Protein AF-A0A3D5L886-F1 (afdb_monomer_lite)

pLDDT: mean 95.53, std 3.12, range [72.75, 98.75]

Radius of gyration: 19.43 Å; chains: 1; bounding box: 47×57×49 Å

Sequence (225 aa):
MKKIEIDTFLKFRFLSNPHFSPDGTKIAFTVSVPDRETNGYLSDLYLYDLGKKTVSRVTCAGDAKIWSWTAENTLIFTAARTAALKKEKENGTSFFYEISPSGGEASCRASVPASVTGIRLLPDGRYLLTIRHDNYKDTRKKSYEVFDELPFWGNGQGYTNAKRNRYAVYDMGSDKLTYVADEWTDCSQYSVLGNLLLYKAYPWKQSVMGIRPGVYLYNLSTGET

Secondary structure (DSSP, 8-state):
-PPP-GGGGGG--EEEEEEE-TTSSEEEEEEEEEETTTTEEEEEEEEEETTTTEEEE---SSB--SEEE-TTS-EEEE---SHHHHHHHHTT-EEEEEE-TT--PPEEEEEESSEEEEEEE-TTS-EEEEEEEETTTTT--SS-----SB--EETTTEE-TTEEEEEEEEETTTTEEEESS-TTEEEEEEEEETTEEEEEEEE-SSSBPPS--EEEEEETTTTB-

Foldseek 3Di:
DDDDDPCNQQPDWDWDDWDAFPVRQKIKIKIWGQDPVVRGIFIFIWMQGPVVRDIDTADDPSAFPAWEAFNVRKIKGWDQDDPVSVVQVVQAKTWIWIAHPVYDDTDTQDMDSFNWPYWYQAPVRWIKTWTKDAPCPPVDDPPDDDALEPPQQDDVPGGCGRIAGWIWIADSVVRDTGTLDDSQKHWDDWDHDHQKIWTWIFRDDSYYTDPDTDIDIAGNVVSRD

Structure (mmCIF, N/CA/C/O backbone):
data_AF-A0A3D5L886-F1
#
_entry.id   AF-A0A3D5L886-F1
#
loop_
_atom_site.group_PDB
_atom_site.id
_atom_site.type_symbol
_atom_site.label_atom_id
_atom_site.label_alt_id
_atom_site.label_comp_id
_atom_site.label_asym_id
_atom_site.label_entity_id
_atom_site.label_seq_id
_atom_site.pdbx_PDB_ins_code
_atom_site.Cartn_x
_atom_site.Cartn_y
_atom_site.Cartn_z
_atom_site.occupancy
_atom_site.B_iso_or_equiv
_atom_site.auth_seq_id
_atom_site.auth_comp_id
_atom_site.auth_asym_id
_atom_site.auth_atom_id
_atom_site.pdbx_PDB_model_num
ATOM 1 N N . MET A 1 1 ? -20.496 34.628 11.348 1.00 72.75 1 MET A N 1
ATOM 2 C CA . MET A 1 1 ? -19.536 33.560 10.973 1.00 72.75 1 MET A CA 1
ATOM 3 C C . MET A 1 1 ? -18.142 33.984 11.406 1.00 72.75 1 MET A C 1
ATOM 5 O O . MET A 1 1 ? -17.837 35.162 11.272 1.00 72.75 1 MET A O 1
ATOM 9 N N . LYS A 1 2 ? -17.314 33.075 11.940 1.00 81.44 2 LYS A N 1
ATOM 10 C CA . LYS A 1 2 ? -15.893 33.386 12.180 1.00 81.44 2 LYS A CA 1
ATOM 11 C C . LYS A 1 2 ? -15.171 33.507 10.832 1.00 81.44 2 LYS A C 1
ATOM 13 O O . LYS A 1 2 ? -15.480 32.749 9.916 1.00 81.44 2 LYS A O 1
ATOM 18 N N . LYS A 1 3 ? -14.245 34.461 10.718 1.00 91.81 3 LYS A N 1
ATOM 19 C CA . LYS A 1 3 ? -13.405 34.645 9.527 1.00 91.81 3 LYS A CA 1
ATOM 20 C C . LYS A 1 3 ? -12.543 33.395 9.317 1.00 91.81 3 LYS A C 1
ATOM 22 O O . LYS A 1 3 ? -11.984 32.873 10.278 1.00 91.81 3 LYS A O 1
ATOM 27 N N . ILE A 1 4 ? -12.466 32.915 8.079 1.00 93.94 4 ILE A N 1
ATOM 28 C CA . ILE A 1 4 ? -11.558 31.829 7.701 1.00 93.94 4 ILE A CA 1
ATOM 29 C C . ILE A 1 4 ? -10.160 32.429 7.538 1.00 93.94 4 ILE A C 1
ATOM 31 O O . ILE A 1 4 ? -9.964 33.363 6.762 1.00 93.94 4 ILE A O 1
ATOM 35 N N . GLU A 1 5 ? -9.202 31.889 8.281 1.00 95.00 5 GLU A N 1
ATOM 36 C CA . GLU A 1 5 ? -7.777 32.238 8.218 1.00 95.00 5 GLU A CA 1
ATOM 37 C C . GLU A 1 5 ? -6.951 31.041 7.742 1.00 95.00 5 GLU A C 1
ATOM 39 O O . GLU A 1 5 ? -7.442 29.912 7.766 1.00 95.00 5 GLU A O 1
ATOM 44 N N . ILE A 1 6 ? -5.691 31.257 7.350 1.00 92.00 6 ILE A N 1
ATOM 45 C CA . ILE A 1 6 ? -4.819 30.184 6.842 1.00 92.00 6 ILE A CA 1
ATOM 46 C C . ILE A 1 6 ? -4.678 29.017 7.835 1.00 92.00 6 ILE A C 1
ATOM 48 O O . ILE A 1 6 ? -4.774 27.852 7.455 1.00 92.00 6 ILE A O 1
ATOM 52 N N . ASP A 1 7 ? -4.604 29.315 9.132 1.00 92.69 7 ASP A N 1
ATOM 53 C CA . ASP A 1 7 ? -4.509 28.301 10.188 1.00 92.69 7 ASP A CA 1
ATOM 54 C C . ASP A 1 7 ? -5.819 27.511 10.384 1.00 92.69 7 ASP A C 1
ATOM 56 O O . ASP A 1 7 ? -5.854 26.503 11.090 1.00 92.69 7 ASP A O 1
ATOM 60 N N . THR A 1 8 ? -6.917 27.920 9.740 1.00 93.56 8 THR A N 1
ATOM 61 C CA . THR A 1 8 ? -8.173 27.150 9.732 1.00 93.56 8 THR A CA 1
ATOM 62 C C . THR A 1 8 ? -7.990 25.823 9.006 1.00 93.56 8 THR A C 1
ATOM 64 O O . THR A 1 8 ? -8.525 24.810 9.452 1.00 93.56 8 THR A O 1
ATOM 67 N N . PHE A 1 9 ? -7.193 25.802 7.935 1.00 92.44 9 PHE A N 1
ATOM 68 C CA . PHE A 1 9 ? -6.957 24.595 7.141 1.00 92.44 9 PHE A CA 1
ATOM 69 C C . PHE A 1 9 ? -6.157 23.536 7.910 1.00 92.44 9 PHE A C 1
ATOM 71 O O . PHE A 1 9 ? -6.368 22.346 7.694 1.00 92.44 9 PHE A O 1
ATOM 78 N N . LEU A 1 10 ? -5.333 23.943 8.886 1.00 94.56 10 LEU A N 1
ATOM 79 C CA . LEU A 1 10 ? -4.610 23.029 9.782 1.00 94.56 10 LEU A CA 1
ATOM 80 C C . LEU A 1 10 ? -5.540 22.238 10.719 1.00 94.56 10 LEU A C 1
ATOM 82 O O . LEU A 1 10 ? -5.122 21.263 11.333 1.00 94.56 10 LEU A O 1
ATOM 86 N N . LYS A 1 11 ? -6.812 22.639 10.838 1.00 93.81 11 LYS A N 1
ATOM 87 C CA . LYS A 1 11 ? -7.808 21.972 11.693 1.00 93.81 11 LYS A CA 1
ATOM 88 C C . LYS A 1 11 ? -8.599 20.895 10.953 1.00 93.81 11 LYS A C 1
ATOM 90 O O . LYS A 1 11 ? -9.400 20.196 11.575 1.00 93.81 11 LYS A O 1
ATOM 95 N N . PHE A 1 12 ? -8.424 20.778 9.636 1.00 95.00 12 PHE A N 1
ATOM 96 C CA . PHE A 1 12 ? -9.153 19.805 8.834 1.00 95.00 12 PHE A CA 1
ATOM 97 C C . PHE A 1 12 ? -8.627 18.389 9.055 1.00 95.00 12 PHE A C 1
ATOM 99 O O . PHE A 1 12 ? -7.439 18.155 9.269 1.00 95.00 12 PHE A O 1
ATOM 106 N N . ARG A 1 13 ? -9.558 17.436 9.000 1.00 96.94 13 ARG A N 1
ATOM 107 C CA . ARG A 1 13 ? -9.296 16.003 9.105 1.00 96.94 13 ARG A CA 1
ATOM 108 C C . ARG A 1 13 ? -9.782 15.344 7.827 1.00 96.94 13 ARG A C 1
ATOM 110 O O . ARG A 1 13 ? -10.963 15.441 7.501 1.00 96.94 13 ARG A O 1
ATOM 117 N N . PHE A 1 14 ? -8.876 14.687 7.118 1.00 97.56 14 PHE A N 1
ATOM 118 C CA . PHE A 1 14 ? -9.157 14.070 5.828 1.00 97.56 14 PHE A CA 1
ATOM 119 C C . PHE A 1 14 ? -9.317 12.565 6.016 1.00 97.56 14 PHE A C 1
ATOM 121 O O . PHE A 1 14 ? -8.369 11.879 6.393 1.00 97.56 14 PHE A O 1
ATOM 128 N N . LEU A 1 15 ? -10.532 12.063 5.797 1.00 97.56 15 LEU A N 1
ATOM 129 C CA . LEU A 1 15 ? -10.861 10.646 5.935 1.00 97.56 15 LEU A CA 1
ATOM 130 C C . LEU A 1 15 ? -10.663 9.938 4.595 1.00 97.56 15 LEU A C 1
ATOM 132 O O . LEU A 1 15 ? -11.036 10.468 3.549 1.00 97.56 15 LEU A O 1
ATOM 136 N N . SER A 1 16 ? -10.092 8.737 4.619 1.00 97.56 16 SER A N 1
ATOM 137 C CA . SER A 1 16 ? -9.857 7.946 3.408 1.00 97.56 16 SER A CA 1
ATOM 138 C C . SER A 1 16 ? -9.791 6.443 3.688 1.00 97.56 16 SER A C 1
ATOM 140 O O . SER A 1 16 ? -9.698 6.015 4.839 1.00 97.56 16 SER A O 1
ATOM 142 N N . ASN A 1 17 ? -9.838 5.653 2.612 1.00 96.00 17 ASN A N 1
ATOM 143 C CA . ASN A 1 17 ? -9.662 4.199 2.616 1.00 96.00 17 ASN A CA 1
ATOM 144 C C . ASN A 1 17 ? -10.574 3.418 3.596 1.00 96.00 17 ASN A C 1
ATOM 146 O O . ASN A 1 17 ? -10.058 2.617 4.366 1.00 96.00 17 ASN A O 1
ATOM 150 N N . PRO A 1 18 ? -11.903 3.643 3.647 1.00 97.62 18 PRO A N 1
ATOM 151 C CA . PRO A 1 18 ? -12.764 2.906 4.569 1.00 97.62 18 PRO A CA 1
ATOM 152 C C . PRO A 1 18 ? -12.917 1.434 4.154 1.00 97.62 18 PRO A C 1
ATOM 154 O O . PRO A 1 18 ? -13.313 1.145 3.026 1.00 97.62 18 PRO A O 1
ATOM 157 N N . HIS A 1 19 ? -12.678 0.507 5.083 1.00 97.19 19 HIS A N 1
ATOM 158 C CA . HIS A 1 19 ? -12.887 -0.929 4.877 1.00 97.19 19 HIS A CA 1
ATOM 159 C C . HIS A 1 19 ? -13.562 -1.590 6.076 1.00 97.19 19 HIS A C 1
ATOM 161 O O . HIS A 1 19 ? -13.140 -1.406 7.222 1.00 97.19 19 HIS A O 1
ATOM 167 N N . PHE A 1 20 ? -14.573 -2.415 5.797 1.00 97.75 20 PHE A N 1
ATOM 168 C CA . PHE A 1 20 ? -15.155 -3.313 6.789 1.00 97.75 20 PHE A CA 1
ATOM 169 C C . PHE A 1 20 ? -14.116 -4.330 7.270 1.00 97.75 20 PHE A C 1
ATOM 171 O O . PHE A 1 20 ? -13.295 -4.813 6.491 1.00 97.75 20 PHE A O 1
ATOM 178 N N . SER A 1 21 ? -14.181 -4.630 8.561 1.00 97.69 21 SER A N 1
ATOM 179 C CA . SER A 1 21 ? -13.540 -5.798 9.171 1.00 97.69 21 SER A CA 1
ATOM 180 C C . SER A 1 21 ? -14.070 -7.092 8.549 1.00 97.69 21 SER A C 1
ATOM 182 O O . SER A 1 21 ? -15.217 -7.107 8.092 1.00 97.69 21 SER A O 1
ATOM 184 N N . PRO A 1 22 ? -13.271 -8.175 8.537 1.00 96.44 22 PRO A N 1
ATOM 185 C CA . PRO A 1 22 ? -13.716 -9.487 8.075 1.00 96.44 22 PRO A CA 1
ATOM 186 C C . PRO A 1 22 ? -15.026 -9.963 8.718 1.00 96.44 22 PRO A C 1
ATOM 188 O O . PRO A 1 22 ? -15.872 -10.519 8.025 1.00 96.44 22 PRO A O 1
ATOM 191 N N . ASP A 1 23 ? -15.222 -9.706 10.016 1.00 96.75 23 ASP A N 1
ATOM 192 C CA . ASP A 1 23 ? -16.454 -10.053 10.740 1.00 96.75 23 ASP A CA 1
ATOM 193 C C . ASP A 1 23 ? -17.632 -9.086 10.500 1.00 96.75 23 ASP A C 1
ATOM 195 O O . ASP A 1 23 ? -18.746 -9.321 10.970 1.00 96.75 23 ASP A O 1
ATOM 199 N N . GLY A 1 24 ? -17.404 -7.990 9.771 1.00 97.38 24 GLY A N 1
ATOM 200 C CA . GLY A 1 24 ? -18.413 -6.987 9.442 1.00 97.38 24 GLY A CA 1
ATOM 201 C C . GLY A 1 24 ? -18.860 -6.107 10.613 1.00 97.38 24 GLY A C 1
ATOM 202 O O . GLY A 1 24 ? -19.812 -5.346 10.450 1.00 97.38 24 GLY A O 1
ATOM 203 N N . THR A 1 25 ? -18.210 -6.160 11.782 1.00 97.69 25 THR A N 1
ATOM 204 C CA . THR A 1 25 ? -18.645 -5.431 12.992 1.00 97.69 25 THR A CA 1
ATOM 205 C C . THR A 1 25 ? -18.032 -4.035 13.127 1.00 97.69 25 THR A C 1
ATOM 207 O O . THR A 1 25 ? -18.540 -3.187 13.871 1.00 97.69 25 THR A O 1
ATOM 210 N N . LYS A 1 26 ? -16.943 -3.767 12.403 1.00 98.25 26 LYS A N 1
ATOM 211 C CA . LYS A 1 26 ? -16.201 -2.493 12.417 1.00 98.25 26 LYS A CA 1
ATOM 212 C C . LYS A 1 26 ? -15.834 -2.017 11.021 1.00 98.25 26 LYS A C 1
ATOM 214 O O . LYS A 1 26 ? -15.671 -2.826 10.111 1.00 98.25 26 LYS A O 1
ATOM 219 N N . ILE A 1 27 ? -15.610 -0.714 10.885 1.00 98.44 27 ILE A N 1
ATOM 220 C CA . ILE A 1 27 ? -15.009 -0.084 9.705 1.00 98.44 27 ILE A CA 1
ATOM 221 C C . ILE A 1 27 ? -13.708 0.587 10.139 1.00 98.44 27 ILE A C 1
ATOM 223 O O . ILE A 1 27 ? -13.735 1.479 10.984 1.00 98.44 27 ILE A O 1
ATOM 227 N N . ALA A 1 28 ? -12.581 0.186 9.557 1.00 98.31 28 ALA A N 1
ATOM 228 C CA . ALA A 1 28 ? -11.315 0.896 9.708 1.00 98.31 28 ALA A CA 1
ATOM 229 C C . ALA A 1 28 ? -11.145 1.917 8.585 1.00 98.31 28 ALA A C 1
ATOM 231 O O . ALA A 1 28 ? -11.596 1.695 7.462 1.00 98.31 28 ALA A O 1
ATOM 232 N N . PHE A 1 29 ? -10.519 3.046 8.895 1.00 98.50 29 PHE A N 1
ATOM 233 C CA . PHE A 1 29 ? -10.244 4.112 7.938 1.00 98.50 29 PHE A CA 1
ATOM 234 C C . PHE A 1 29 ? -9.032 4.930 8.379 1.00 98.50 29 PHE A C 1
ATOM 236 O O . PHE A 1 29 ? -8.671 4.967 9.558 1.00 98.50 29 PHE A O 1
ATOM 243 N N . THR A 1 30 ? -8.406 5.611 7.425 1.00 98.44 30 THR A N 1
ATOM 244 C CA . THR A 1 30 ? -7.288 6.516 7.693 1.00 98.44 30 THR A CA 1
ATOM 245 C C . THR A 1 30 ? -7.811 7.925 7.931 1.00 98.44 30 THR A C 1
ATOM 247 O O . THR A 1 30 ? -8.640 8.421 7.165 1.00 98.44 30 THR A O 1
ATOM 250 N N . VAL A 1 31 ? -7.286 8.594 8.956 1.00 98.44 31 VAL A N 1
ATOM 251 C CA . VAL A 1 31 ? -7.453 10.037 9.156 1.00 98.44 31 VAL A CA 1
ATOM 252 C C . VAL A 1 31 ? -6.100 10.706 8.986 1.00 98.44 31 VAL A C 1
ATOM 254 O O . VAL A 1 31 ? -5.183 10.453 9.768 1.00 98.44 31 VAL A O 1
ATOM 257 N N . SER A 1 32 ? -5.998 11.580 7.988 1.00 98.00 32 SER A N 1
ATOM 258 C CA . SER A 1 32 ? -4.828 12.423 7.760 1.00 98.00 32 SER A CA 1
ATOM 259 C C . SER A 1 32 ? -5.070 13.833 8.294 1.00 98.00 32 SER A C 1
ATOM 261 O O . SER A 1 32 ? -6.130 14.420 8.057 1.00 98.00 32 SER A O 1
ATOM 263 N N . VAL A 1 33 ? -4.086 14.382 9.003 1.00 97.12 33 VAL A N 1
ATOM 264 C CA . VAL A 1 33 ? -4.104 15.746 9.549 1.00 97.12 33 VAL A CA 1
ATOM 265 C C . VAL A 1 33 ? -2.872 16.519 9.077 1.00 97.12 33 VAL A C 1
ATOM 267 O O . VAL A 1 33 ? -1.790 15.926 9.030 1.00 97.12 33 VAL A O 1
ATOM 270 N N . PRO A 1 34 ? -3.006 17.804 8.702 1.00 96.81 34 PRO A N 1
ATOM 271 C CA . PRO A 1 34 ? -1.854 18.636 8.381 1.00 96.81 34 PRO A CA 1
ATOM 272 C C . PRO A 1 34 ? -0.926 18.774 9.587 1.00 96.81 34 PRO A C 1
ATOM 274 O O . PRO A 1 34 ? -1.392 19.001 10.704 1.00 96.81 34 PRO A O 1
ATOM 277 N N . ASP A 1 35 ? 0.376 18.694 9.345 1.00 95.06 35 ASP A N 1
ATOM 278 C CA . ASP A 1 35 ? 1.401 18.996 10.334 1.00 95.06 35 ASP A CA 1
ATOM 279 C C . ASP A 1 35 ? 2.279 20.150 9.851 1.00 95.06 35 ASP A C 1
ATOM 281 O O . ASP A 1 35 ? 2.963 20.066 8.826 1.00 95.06 35 ASP A O 1
ATOM 285 N N . ARG A 1 36 ? 2.230 21.250 10.605 1.00 93.88 36 ARG A N 1
ATOM 286 C CA . ARG A 1 36 ? 2.943 22.486 10.281 1.00 93.88 36 ARG A CA 1
ATOM 287 C C . ARG A 1 36 ? 4.444 22.339 10.493 1.00 93.88 36 ARG A C 1
ATOM 289 O O . ARG A 1 36 ? 5.201 22.949 9.747 1.00 93.88 36 ARG A O 1
ATOM 296 N N . GLU A 1 37 ? 4.864 21.560 11.487 1.00 93.12 37 GLU A N 1
ATOM 297 C CA . GLU A 1 37 ? 6.277 21.442 11.856 1.00 93.12 37 GLU A CA 1
ATOM 298 C C . GLU A 1 37 ? 7.069 20.706 10.777 1.00 93.12 37 GLU A C 1
ATOM 300 O O . GLU A 1 37 ? 8.110 21.187 10.334 1.00 93.12 37 GLU A O 1
ATOM 305 N N . THR A 1 38 ? 6.545 19.575 10.297 1.00 92.81 38 THR A N 1
ATOM 306 C CA . THR A 1 38 ? 7.187 18.798 9.225 1.00 92.81 38 THR A CA 1
ATOM 307 C C . THR A 1 38 ? 6.757 19.214 7.817 1.00 92.81 38 THR A C 1
ATOM 309 O O . THR A 1 38 ? 7.268 18.665 6.841 1.00 92.81 38 THR A O 1
ATOM 312 N N . ASN A 1 39 ? 5.847 20.190 7.693 1.00 93.06 39 ASN A N 1
ATOM 313 C CA . ASN A 1 39 ? 5.246 20.626 6.428 1.00 93.06 39 ASN A CA 1
ATOM 314 C C . ASN A 1 39 ? 4.672 19.445 5.619 1.00 93.06 39 ASN A C 1
ATOM 316 O O . ASN A 1 39 ? 4.950 19.263 4.431 1.00 93.06 39 ASN A O 1
ATOM 320 N N . GLY A 1 40 ? 3.893 18.605 6.298 1.00 93.44 40 GLY A N 1
ATOM 321 C CA . GLY A 1 40 ? 3.406 17.338 5.768 1.00 93.44 40 GLY A CA 1
ATOM 322 C C . GLY A 1 40 ? 2.034 16.957 6.308 1.00 93.44 40 GLY A C 1
ATOM 323 O O . GLY A 1 40 ? 1.266 17.792 6.782 1.00 93.44 40 GLY A O 1
ATOM 324 N N . TYR A 1 41 ? 1.720 15.667 6.211 1.00 95.62 41 TYR A N 1
ATOM 325 C CA . TYR A 1 41 ? 0.505 15.089 6.774 1.00 95.62 41 TYR A CA 1
ATOM 326 C C . TYR A 1 41 ? 0.855 13.891 7.643 1.00 95.62 41 TYR A C 1
ATOM 328 O O . TYR A 1 41 ? 1.546 12.975 7.194 1.00 95.62 41 TYR A O 1
ATOM 336 N N . LEU A 1 42 ? 0.299 13.866 8.849 1.00 96.62 42 LEU A N 1
ATOM 337 C CA . LEU A 1 42 ? 0.338 12.715 9.744 1.00 96.62 42 LEU A CA 1
ATOM 338 C C . LEU A 1 42 ? -0.918 11.883 9.516 1.00 96.62 42 LEU A C 1
ATOM 340 O O . LEU A 1 42 ? -2.007 12.439 9.384 1.00 96.62 42 LEU A O 1
ATOM 344 N N . SER A 1 43 ? -0.775 10.564 9.423 1.00 97.25 43 SER A N 1
ATOM 345 C CA . SER A 1 43 ? -1.888 9.653 9.133 1.00 97.25 43 SER A CA 1
ATOM 346 C C . SER A 1 43 ? -1.971 8.531 10.154 1.00 97.25 43 SER A C 1
ATOM 348 O O . SER A 1 43 ? -0.982 7.851 10.414 1.00 97.25 43 SER A O 1
ATOM 350 N N . ASP A 1 44 ? -3.166 8.313 10.690 1.00 97.69 44 ASP A N 1
ATOM 351 C CA . ASP A 1 44 ? -3.432 7.265 11.670 1.00 97.69 44 ASP A CA 1
ATOM 352 C C . ASP A 1 44 ? -4.692 6.472 11.343 1.00 97.69 44 ASP A C 1
ATOM 354 O O . ASP A 1 44 ? -5.585 6.949 10.636 1.00 97.69 44 ASP A O 1
ATOM 358 N N . LEU A 1 45 ? -4.768 5.269 11.910 1.00 97.81 45 LEU A N 1
ATOM 359 C CA . LEU A 1 45 ? -5.921 4.389 11.805 1.00 97.81 45 LEU A CA 1
ATOM 360 C C . LEU A 1 45 ? -6.965 4.738 12.856 1.00 97.81 45 LEU A C 1
ATOM 362 O O . LEU A 1 45 ? -6.667 4.914 14.042 1.00 97.81 45 LEU A O 1
ATOM 366 N N . TYR A 1 46 ? -8.203 4.805 12.395 1.00 98.19 46 TYR A N 1
ATOM 367 C CA . TYR A 1 46 ? -9.395 4.984 13.202 1.00 98.19 46 TYR A CA 1
ATOM 368 C C . TYR A 1 46 ? -10.356 3.837 12.923 1.00 98.19 46 TYR A C 1
ATOM 370 O O . TYR A 1 46 ? -10.330 3.226 11.853 1.00 98.19 46 TYR A O 1
ATOM 378 N N . LEU A 1 47 ? -11.210 3.562 13.898 1.00 98.00 47 LEU A N 1
ATOM 379 C CA . LEU A 1 47 ? -12.245 2.548 13.825 1.00 98.00 47 LEU A CA 1
ATOM 380 C C . LEU A 1 47 ? -13.595 3.167 14.106 1.00 98.00 47 LEU A C 1
ATOM 382 O O . LEU A 1 47 ? -13.748 3.927 15.057 1.00 98.00 47 LEU A O 1
ATOM 386 N N . TYR A 1 48 ? -14.579 2.781 13.311 1.00 98.44 48 TYR A N 1
ATOM 387 C CA . TYR A 1 48 ? -15.984 2.952 13.617 1.00 98.44 48 TYR A CA 1
ATOM 388 C C . TYR A 1 48 ? -16.572 1.600 14.014 1.00 98.44 48 TYR A C 1
ATOM 390 O O . TYR A 1 48 ? -16.513 0.644 13.241 1.00 98.44 48 TYR A O 1
ATOM 398 N N . ASP A 1 49 ? -17.122 1.516 15.221 1.00 98.12 49 ASP A N 1
ATOM 399 C CA . ASP A 1 49 ? -17.828 0.333 15.711 1.00 98.12 49 ASP A CA 1
ATOM 400 C C . ASP A 1 49 ? -19.313 0.436 15.339 1.00 98.12 49 ASP A C 1
ATOM 402 O O . ASP A 1 49 ? -19.992 1.373 15.766 1.00 98.12 49 ASP A O 1
ATOM 406 N N . LEU A 1 50 ? -19.819 -0.511 14.541 1.00 97.50 50 LEU A N 1
ATOM 407 C CA . LEU A 1 50 ? -21.194 -0.470 14.024 1.00 97.50 50 LEU A CA 1
ATOM 408 C C . LEU A 1 50 ? -22.238 -0.714 15.120 1.00 97.50 50 LEU A C 1
ATOM 410 O O . LEU A 1 50 ? -23.318 -0.124 15.078 1.00 97.50 50 LEU A O 1
ATOM 414 N N . GLY A 1 51 ? -21.913 -1.547 16.112 1.00 97.31 51 GLY A N 1
ATOM 415 C CA . GLY A 1 51 ? -22.810 -1.855 17.225 1.00 97.31 51 GLY A CA 1
ATOM 416 C C . GLY A 1 51 ? -22.914 -0.697 18.215 1.00 97.31 51 GLY A C 1
ATOM 417 O O . GLY A 1 51 ? -24.011 -0.300 18.603 1.00 97.31 51 GLY A O 1
ATOM 418 N N . LYS A 1 52 ? -21.771 -0.115 18.594 1.00 97.06 52 LYS A N 1
ATOM 419 C CA . LYS A 1 52 ? -21.700 1.000 19.556 1.00 97.06 52 LYS A CA 1
ATOM 420 C C . LYS A 1 52 ? -21.959 2.366 18.923 1.00 97.06 52 LYS A C 1
ATOM 422 O O . LYS A 1 52 ? -22.262 3.314 19.640 1.00 97.06 52 LYS A O 1
ATOM 427 N N . LYS A 1 53 ? -21.832 2.478 17.597 1.00 97.94 53 LYS A N 1
ATOM 428 C CA . LYS A 1 53 ? -21.897 3.734 16.829 1.00 97.94 53 LYS A CA 1
ATOM 429 C C . LYS A 1 53 ? -20.860 4.768 17.278 1.00 97.94 53 LYS A C 1
ATOM 431 O O . LYS A 1 53 ? -21.112 5.971 17.247 1.00 97.94 53 LYS A O 1
ATOM 436 N N . THR A 1 54 ? -19.681 4.302 17.680 1.00 97.81 54 THR A N 1
ATOM 437 C CA . THR A 1 54 ? -18.589 5.142 18.193 1.00 97.81 54 THR A CA 1
ATOM 438 C C . THR A 1 54 ? -17.371 5.092 17.287 1.00 97.81 54 THR A C 1
ATOM 440 O O . THR A 1 54 ? -17.070 4.043 16.718 1.00 97.81 54 THR A O 1
ATOM 443 N N . VAL A 1 55 ? -16.633 6.202 17.223 1.00 97.75 55 VAL A N 1
ATOM 444 C CA . VAL A 1 55 ? -15.317 6.269 16.578 1.00 97.75 55 VAL A CA 1
ATOM 445 C C . VAL A 1 55 ? -14.215 6.241 17.638 1.00 97.75 55 VAL A C 1
ATOM 447 O O . VAL A 1 55 ? -14.288 6.984 18.615 1.00 97.75 55 VAL A O 1
ATOM 450 N N . SER A 1 56 ? -13.173 5.441 17.426 1.00 96.56 56 SER A N 1
ATOM 451 C CA . SER A 1 56 ? -11.945 5.441 18.228 1.00 96.56 56 SER A CA 1
ATOM 452 C C . SER A 1 56 ? -10.703 5.554 17.342 1.00 96.56 56 SER A C 1
ATOM 454 O O . SER A 1 56 ? -10.721 5.209 16.161 1.00 96.56 56 SER A O 1
ATOM 456 N N . ARG A 1 57 ? -9.611 6.070 17.910 1.00 96.56 57 ARG A N 1
ATOM 457 C CA . ARG A 1 57 ? -8.289 6.107 17.272 1.00 96.56 57 ARG A CA 1
ATOM 458 C C . ARG A 1 57 ? -7.496 4.877 17.716 1.00 96.56 57 ARG A C 1
ATOM 460 O O . ARG A 1 57 ? -7.479 4.582 18.906 1.00 96.56 57 ARG A O 1
ATOM 467 N N . VAL A 1 58 ? -6.840 4.197 16.778 1.00 96.88 58 VAL A N 1
ATOM 468 C CA . VAL A 1 58 ? -6.073 2.962 17.031 1.00 96.88 58 VAL A CA 1
ATOM 469 C C . VAL A 1 58 ? -4.573 3.227 17.071 1.00 96.88 58 VAL A C 1
ATOM 471 O O . VAL A 1 58 ? -3.877 2.710 17.937 1.00 96.88 58 VAL A O 1
ATOM 474 N N . THR 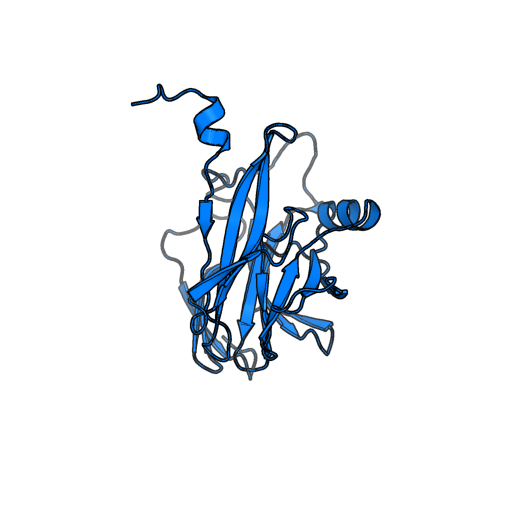A 1 59 ? -4.067 4.056 16.157 1.00 96.69 59 THR A N 1
ATOM 475 C CA . THR A 1 59 ? -2.649 4.444 16.111 1.00 96.69 59 THR A CA 1
ATOM 476 C C . THR A 1 59 ? -2.493 5.932 16.395 1.00 96.69 59 THR A C 1
ATOM 478 O O . THR A 1 59 ? -3.415 6.715 16.160 1.00 96.69 59 THR A O 1
ATOM 481 N N . CYS A 1 60 ? -1.334 6.347 16.910 1.00 94.75 60 CYS A N 1
ATOM 482 C CA . CYS A 1 60 ? -1.086 7.754 17.228 1.00 94.75 60 CYS A CA 1
ATOM 483 C C . CYS A 1 60 ? 0.268 8.316 16.781 1.00 94.75 60 CYS A C 1
ATOM 485 O O . CYS A 1 60 ? 0.572 9.463 17.105 1.00 94.75 60 CYS A O 1
ATOM 487 N N . ALA A 1 61 ? 1.059 7.534 16.044 1.00 94.06 61 ALA A N 1
ATOM 488 C CA . ALA A 1 61 ? 2.398 7.920 15.604 1.00 94.06 61 ALA A CA 1
ATOM 489 C C . ALA A 1 61 ? 2.403 8.712 14.284 1.00 94.06 61 ALA A C 1
ATOM 491 O O . ALA A 1 61 ? 3.435 9.269 13.917 1.00 94.06 61 ALA A O 1
ATOM 492 N N . GLY A 1 62 ? 1.271 8.780 13.571 1.00 95.25 62 GLY A N 1
ATOM 493 C CA . GLY A 1 62 ? 1.151 9.557 12.338 1.00 95.25 62 GLY A CA 1
ATOM 494 C C . GLY A 1 62 ? 1.788 8.914 11.103 1.00 95.25 62 GLY A C 1
ATOM 495 O O . GLY A 1 62 ? 1.933 9.590 10.084 1.00 95.25 62 GLY A O 1
ATOM 496 N N . ASP A 1 63 ? 2.153 7.631 11.162 1.00 94.00 63 ASP A N 1
ATOM 497 C CA . ASP A 1 63 ? 2.857 6.903 10.101 1.00 94.00 63 ASP A CA 1
ATOM 498 C C . ASP A 1 63 ? 2.077 5.709 9.508 1.00 94.00 63 ASP A C 1
ATOM 500 O O . ASP A 1 63 ? 2.582 5.027 8.614 1.00 94.00 63 ASP A O 1
ATOM 504 N N . ALA A 1 64 ? 0.824 5.490 9.920 1.00 95.31 64 ALA A N 1
ATOM 505 C CA . ALA A 1 64 ? 0.012 4.331 9.537 1.00 95.31 64 ALA A CA 1
ATOM 506 C C . ALA A 1 64 ? -0.856 4.598 8.288 1.00 95.31 64 ALA A C 1
ATOM 508 O O . ALA A 1 64 ? -2.088 4.608 8.337 1.00 95.31 64 ALA A O 1
ATOM 509 N N . LYS A 1 65 ? -0.206 4.848 7.144 1.00 93.25 65 LYS A N 1
ATOM 510 C CA . LYS A 1 65 ? -0.889 5.187 5.877 1.00 93.25 65 LYS A CA 1
ATOM 511 C C . LYS A 1 65 ? -1.283 3.973 5.031 1.00 93.25 65 LYS A C 1
ATOM 513 O O . LYS A 1 65 ? -2.324 3.995 4.384 1.00 93.25 65 LYS A O 1
ATOM 518 N N . ILE A 1 66 ? -0.441 2.943 4.999 1.00 97.62 66 ILE A N 1
ATOM 519 C CA . ILE A 1 66 ? -0.640 1.733 4.191 1.00 97.62 66 ILE A CA 1
ATOM 520 C C . ILE A 1 66 ? -1.015 0.615 5.149 1.00 97.62 66 ILE A C 1
ATOM 522 O O . ILE A 1 66 ? -0.216 0.280 6.023 1.00 97.62 66 ILE A O 1
ATOM 526 N N . TRP A 1 67 ? -2.223 0.077 5.013 1.00 98.31 67 TRP A N 1
ATOM 527 C CA . TRP A 1 67 ? -2.773 -0.875 5.970 1.00 98.31 67 TRP A CA 1
ATOM 528 C C . TRP A 1 67 ? -3.830 -1.790 5.349 1.00 98.31 67 TRP A C 1
ATOM 530 O O . TRP A 1 67 ? -4.399 -1.478 4.303 1.00 98.31 67 TRP A O 1
ATOM 540 N N . SER A 1 68 ? -4.093 -2.916 6.009 1.00 98.25 68 SER A N 1
ATOM 541 C CA . SER A 1 68 ? -5.211 -3.815 5.722 1.00 98.25 68 SER A CA 1
ATOM 542 C C . SER A 1 68 ? -5.732 -4.449 7.011 1.00 98.25 68 SER A C 1
ATOM 544 O O . SER A 1 68 ? -5.065 -4.415 8.048 1.00 98.25 68 SER A O 1
ATOM 546 N N . TRP A 1 69 ? -6.922 -5.037 6.945 1.00 98.25 69 TRP A N 1
ATOM 547 C CA . TRP A 1 69 ? -7.347 -6.000 7.956 1.00 98.25 69 TRP A CA 1
ATOM 548 C C . TRP A 1 69 ? -6.545 -7.295 7.806 1.00 98.25 69 TRP A C 1
ATOM 550 O O . TRP A 1 69 ? -6.107 -7.629 6.707 1.00 98.25 69 TRP A O 1
ATOM 560 N N . THR A 1 70 ? -6.370 -8.031 8.892 1.00 97.94 70 THR A N 1
ATOM 561 C CA . THR A 1 70 ? -5.944 -9.436 8.863 1.00 97.94 70 THR A CA 1
ATOM 562 C C . THR A 1 70 ? -7.176 -10.342 8.893 1.00 97.94 70 THR A C 1
ATOM 564 O O . THR A 1 70 ? -8.275 -9.875 9.198 1.00 97.94 70 THR A O 1
ATOM 567 N N . ALA A 1 71 ? -7.015 -11.638 8.608 1.00 96.19 71 ALA A N 1
ATOM 568 C CA . ALA A 1 71 ? -8.105 -12.612 8.743 1.00 96.19 71 ALA A CA 1
ATOM 569 C C . ALA A 1 71 ? -8.637 -12.713 10.189 1.00 96.19 71 ALA A C 1
ATOM 571 O O . ALA A 1 71 ? -9.823 -12.949 10.396 1.00 96.19 71 ALA A O 1
ATOM 572 N N . GLU A 1 72 ? -7.785 -12.427 11.176 1.00 96.44 72 GLU A N 1
ATOM 573 C CA . GLU A 1 72 ? -8.091 -12.492 12.612 1.00 96.44 72 GLU A CA 1
ATOM 574 C C . GLU A 1 72 ? -8.741 -11.209 13.158 1.00 96.44 72 GLU A C 1
ATOM 576 O O . GLU A 1 72 ? -8.741 -10.958 14.363 1.00 96.44 72 GLU A O 1
ATOM 581 N N . ASN A 1 73 ? -9.276 -10.353 12.280 1.00 97.00 73 ASN A N 1
ATOM 582 C CA . ASN A 1 73 ? -9.837 -9.045 12.631 1.00 97.00 73 ASN A CA 1
ATOM 583 C C . ASN A 1 73 ? -8.843 -8.117 13.358 1.00 97.00 73 ASN A C 1
ATOM 585 O O . ASN A 1 73 ? -9.260 -7.257 14.128 1.00 97.00 73 ASN A O 1
ATOM 589 N N . THR A 1 74 ? -7.536 -8.230 13.109 1.00 98.00 74 THR A N 1
ATOM 590 C CA . THR A 1 74 ? -6.540 -7.228 13.537 1.00 98.00 74 THR A CA 1
ATOM 591 C C . THR A 1 74 ? -6.181 -6.282 12.392 1.00 98.00 74 THR A C 1
ATOM 593 O O . THR A 1 74 ? -6.622 -6.462 11.255 1.00 98.00 74 THR A O 1
ATOM 596 N N . LEU A 1 75 ? -5.426 -5.220 12.682 1.00 98.25 75 LEU A N 1
ATOM 597 C CA . LEU A 1 75 ? -4.985 -4.249 11.680 1.00 98.25 75 LEU A CA 1
ATOM 598 C C . LEU A 1 75 ? -3.486 -4.384 11.454 1.00 98.25 75 LEU A C 1
ATOM 600 O O . LEU A 1 75 ? -2.704 -4.199 12.388 1.00 98.25 75 LEU A O 1
ATOM 604 N N . ILE A 1 76 ? -3.097 -4.640 10.208 1.00 98.25 76 ILE A N 1
ATOM 605 C CA . ILE A 1 76 ? -1.702 -4.659 9.780 1.00 98.25 76 ILE A CA 1
ATOM 606 C C . ILE A 1 76 ? -1.381 -3.412 8.966 1.00 98.25 76 ILE A C 1
ATOM 608 O O . ILE A 1 76 ? -2.165 -3.003 8.113 1.00 98.25 76 ILE A O 1
ATOM 612 N N . PHE A 1 77 ? -0.239 -2.784 9.225 1.00 98.19 77 PHE A N 1
ATOM 613 C CA . PHE A 1 77 ? 0.157 -1.539 8.574 1.00 98.19 77 PHE A CA 1
ATOM 614 C C . PHE A 1 77 ? 1.670 -1.399 8.473 1.00 98.19 77 PHE A C 1
ATOM 616 O O . PHE A 1 77 ? 2.419 -1.987 9.250 1.00 98.19 77 PHE A O 1
ATOM 623 N N . THR A 1 78 ? 2.135 -0.598 7.519 1.00 97.81 78 THR A N 1
ATOM 624 C CA . THR A 1 78 ? 3.563 -0.291 7.412 1.00 97.81 78 THR A CA 1
ATOM 625 C C . THR A 1 78 ? 3.944 0.847 8.352 1.00 97.81 78 THR A C 1
ATOM 627 O O . THR A 1 78 ? 3.277 1.881 8.334 1.00 97.81 78 THR A O 1
ATOM 630 N N . ALA A 1 79 ? 5.046 0.719 9.086 1.00 96.75 79 ALA A N 1
ATOM 631 C CA . ALA A 1 79 ? 5.599 1.788 9.923 1.00 96.75 79 ALA A CA 1
ATOM 632 C C . ALA A 1 79 ? 7.126 1.663 10.034 1.00 96.75 79 ALA A C 1
ATOM 634 O O . ALA A 1 79 ? 7.688 0.617 9.736 1.00 96.75 79 ALA A O 1
ATOM 635 N N . ALA A 1 80 ? 7.817 2.723 10.458 1.00 95.00 80 ALA A N 1
ATOM 636 C CA . ALA A 1 80 ? 9.262 2.681 10.712 1.00 95.00 80 ALA A CA 1
ATOM 637 C C . ALA A 1 80 ? 9.572 3.425 12.015 1.00 95.00 80 ALA A C 1
ATOM 639 O O . ALA A 1 80 ? 9.725 4.648 12.040 1.00 95.00 80 ALA A O 1
ATOM 640 N N . ARG A 1 81 ? 9.624 2.669 13.118 1.00 89.81 81 ARG A N 1
ATOM 641 C CA . ARG A 1 81 ? 9.561 3.227 14.479 1.00 89.81 81 ARG A CA 1
ATOM 642 C C . ARG A 1 81 ? 10.905 3.610 15.093 1.00 89.81 81 ARG A C 1
ATOM 644 O O . ARG A 1 81 ? 10.928 4.330 16.083 1.00 89.81 81 ARG A O 1
ATOM 651 N N . THR A 1 82 ? 12.021 3.179 14.508 1.00 93.50 82 THR A N 1
ATOM 652 C CA . THR A 1 82 ? 13.373 3.534 14.972 1.00 93.50 82 THR A CA 1
ATOM 653 C C . THR A 1 82 ? 14.160 4.236 13.869 1.00 93.50 82 THR A C 1
ATOM 655 O O . THR A 1 82 ? 13.828 4.123 12.690 1.00 93.50 82 THR A O 1
ATOM 658 N N . ALA A 1 83 ? 15.225 4.956 14.233 1.00 94.56 83 ALA A N 1
ATOM 659 C CA . ALA A 1 83 ? 16.103 5.608 13.258 1.00 94.56 83 ALA A CA 1
ATOM 660 C C . ALA A 1 83 ? 16.741 4.605 12.276 1.00 94.56 83 ALA A C 1
ATOM 662 O O . ALA A 1 83 ? 16.837 4.893 11.085 1.00 94.56 83 ALA A O 1
ATOM 663 N N . ALA A 1 84 ? 17.108 3.411 12.757 1.00 95.81 84 ALA A N 1
ATOM 664 C CA . ALA A 1 84 ? 17.636 2.339 11.915 1.00 95.81 84 ALA A CA 1
ATOM 665 C C . ALA A 1 84 ? 16.603 1.877 10.872 1.00 95.81 84 ALA A C 1
ATOM 667 O O . ALA A 1 84 ? 16.895 1.877 9.678 1.00 95.81 84 ALA A O 1
ATOM 668 N N . LEU A 1 85 ? 15.362 1.605 11.299 1.00 95.94 85 LEU A N 1
ATOM 669 C CA . LEU A 1 85 ? 14.287 1.189 10.390 1.00 95.94 85 LEU A CA 1
ATOM 670 C C . LEU A 1 85 ? 13.905 2.297 9.398 1.00 95.94 85 LEU A C 1
ATOM 672 O O . LEU A 1 85 ? 13.577 2.014 8.251 1.00 95.94 85 LEU A O 1
ATOM 676 N N . LYS A 1 86 ? 13.972 3.572 9.802 1.00 95.44 86 LYS A N 1
ATOM 677 C CA . LYS A 1 86 ? 13.749 4.701 8.883 1.00 95.44 86 LYS A CA 1
ATOM 678 C C . LYS A 1 86 ? 14.794 4.729 7.764 1.00 95.44 86 LYS A C 1
ATOM 680 O O . LYS A 1 86 ? 14.419 4.872 6.605 1.00 95.44 86 LYS A O 1
ATOM 685 N N . LYS A 1 87 ? 16.068 4.497 8.088 1.00 96.69 87 LYS A N 1
ATOM 686 C CA . LYS A 1 87 ? 17.152 4.412 7.098 1.00 96.69 87 LYS A CA 1
ATOM 687 C C . LYS A 1 87 ? 16.986 3.217 6.154 1.00 96.69 87 LYS A C 1
ATOM 689 O O . LYS A 1 87 ? 17.190 3.338 4.951 1.00 96.69 87 LYS A O 1
ATOM 694 N N . GLU A 1 88 ? 16.584 2.058 6.668 1.00 96.69 88 GLU A N 1
ATOM 695 C CA . GLU A 1 88 ? 16.278 0.899 5.817 1.00 96.69 88 GLU A CA 1
ATOM 696 C C . GLU A 1 88 ? 15.068 1.146 4.911 1.00 96.69 88 GLU A C 1
ATOM 698 O O . GLU A 1 88 ? 15.072 0.760 3.742 1.00 96.69 88 GLU A O 1
ATOM 703 N N . LYS A 1 89 ? 14.058 1.864 5.411 1.00 95.31 89 LYS A N 1
ATOM 704 C CA . LYS A 1 89 ? 12.912 2.287 4.607 1.00 95.31 89 LYS A CA 1
ATOM 705 C C . LYS A 1 89 ? 13.314 3.187 3.445 1.00 95.31 89 LYS A C 1
ATOM 707 O O . LYS A 1 89 ? 12.827 2.990 2.334 1.00 95.31 89 LYS A O 1
ATOM 712 N N . GLU A 1 90 ? 14.227 4.127 3.671 1.00 93.75 90 GLU A N 1
ATOM 713 C CA . GLU A 1 90 ? 14.803 4.965 2.609 1.00 93.75 90 GLU A CA 1
ATOM 714 C C . GLU A 1 90 ? 15.547 4.135 1.551 1.00 93.75 90 GLU A C 1
ATOM 716 O O . GLU A 1 90 ? 15.500 4.460 0.366 1.00 93.75 90 GLU A O 1
ATOM 721 N N . ASN A 1 91 ? 16.157 3.015 1.950 1.00 92.69 91 ASN A N 1
ATOM 722 C CA . ASN A 1 91 ? 16.817 2.078 1.035 1.00 92.69 91 ASN A CA 1
ATOM 723 C C . ASN A 1 91 ? 15.849 1.133 0.302 1.00 92.69 91 ASN A C 1
ATOM 725 O O . ASN A 1 91 ? 16.265 0.414 -0.616 1.00 92.69 91 ASN A O 1
ATOM 729 N N . GLY A 1 92 ? 14.562 1.178 0.647 1.00 95.50 92 GLY A N 1
ATOM 730 C CA . GLY A 1 92 ? 13.501 0.439 -0.019 1.00 95.50 92 GLY A CA 1
ATOM 731 C C . GLY A 1 92 ? 12.966 -0.760 0.756 1.00 95.50 92 GLY A C 1
ATOM 732 O O . GLY A 1 92 ? 12.414 -1.641 0.118 1.00 95.50 92 GLY A O 1
ATOM 733 N N . THR A 1 93 ? 13.093 -0.808 2.083 1.00 97.56 93 THR A N 1
ATOM 734 C CA . THR A 1 93 ? 12.471 -1.849 2.926 1.00 97.56 93 THR A CA 1
ATOM 735 C C . THR A 1 93 ? 11.146 -1.367 3.531 1.00 97.56 93 THR A C 1
ATOM 737 O O . THR A 1 93 ? 11.000 -0.210 3.917 1.00 97.56 93 THR A O 1
ATOM 740 N N . SER A 1 94 ? 10.158 -2.247 3.661 1.00 98.25 94 SER A N 1
ATOM 741 C CA . SER A 1 94 ? 8.899 -1.966 4.365 1.00 98.25 94 SER A CA 1
ATOM 742 C C . SER A 1 94 ? 8.763 -2.874 5.580 1.00 98.25 94 SER A C 1
ATOM 744 O O . SER A 1 94 ? 9.002 -4.070 5.468 1.00 98.25 94 SER A O 1
ATOM 746 N N . PHE A 1 95 ? 8.355 -2.330 6.727 1.00 98.12 95 PHE A N 1
ATOM 747 C CA . PHE A 1 95 ? 8.149 -3.099 7.959 1.00 98.12 95 PHE A CA 1
ATOM 748 C C . PHE A 1 95 ? 6.672 -3.127 8.312 1.00 98.12 95 PHE A C 1
ATOM 750 O O . PHE A 1 95 ? 6.044 -2.069 8.396 1.00 98.12 95 PHE A O 1
ATOM 757 N N . PHE A 1 96 ? 6.135 -4.321 8.531 1.00 98.19 96 PHE A N 1
ATOM 758 C CA . PHE A 1 96 ? 4.737 -4.542 8.862 1.00 98.19 96 PHE A CA 1
ATOM 759 C C . PHE A 1 96 ? 4.562 -4.687 10.368 1.00 98.19 96 PHE A C 1
ATOM 761 O O . PHE A 1 96 ? 5.196 -5.526 11.006 1.00 98.19 96 PHE A O 1
ATOM 768 N N . TYR A 1 97 ? 3.671 -3.872 10.919 1.00 98.06 97 TYR A N 1
ATOM 769 C CA . TYR A 1 97 ? 3.245 -3.912 12.307 1.00 98.06 97 TYR A CA 1
ATOM 770 C C . TYR A 1 97 ? 1.781 -4.307 12.387 1.00 98.06 97 TYR A C 1
ATOM 772 O O . TYR A 1 97 ? 0.982 -3.898 11.549 1.00 98.06 97 TYR A O 1
ATOM 780 N N . GLU A 1 98 ? 1.424 -5.053 13.424 1.00 97.69 98 GLU A N 1
ATOM 781 C CA . GLU A 1 98 ? 0.054 -5.482 13.679 1.00 97.69 98 GLU A CA 1
ATOM 782 C C . GLU A 1 98 ? -0.423 -4.998 15.047 1.00 97.69 98 GLU A C 1
ATOM 784 O O . GLU A 1 98 ? 0.317 -5.077 16.033 1.00 97.69 98 GLU A O 1
ATOM 789 N N . ILE A 1 99 ? -1.658 -4.499 15.103 1.00 97.75 99 ILE A N 1
ATOM 790 C CA . ILE A 1 99 ? -2.312 -3.999 16.315 1.00 97.75 99 ILE A CA 1
ATOM 791 C C . ILE A 1 99 ? -3.746 -4.526 16.430 1.00 97.75 99 ILE A C 1
ATOM 793 O O . ILE A 1 99 ? -4.462 -4.660 15.434 1.00 97.75 99 ILE A O 1
ATOM 797 N N . SER A 1 100 ? -4.177 -4.794 17.664 1.00 97.25 100 SER A N 1
ATOM 798 C CA . SER A 1 100 ? -5.569 -5.143 17.950 1.00 97.25 100 SER A CA 1
ATOM 799 C C . SER A 1 100 ? -6.498 -3.927 17.785 1.00 97.25 100 SER A C 1
ATOM 801 O O . SER A 1 100 ? -6.148 -2.825 18.220 1.00 97.25 100 SER A O 1
ATOM 803 N N . PRO A 1 101 ? -7.730 -4.100 17.266 1.00 94.69 101 PRO A N 1
ATOM 804 C CA . PRO A 1 101 ? -8.741 -3.042 17.224 1.00 94.69 101 PRO A CA 1
ATOM 805 C C . PRO A 1 101 ? -9.153 -2.531 18.607 1.00 94.69 101 PRO A C 1
ATOM 807 O O . PRO A 1 101 ? -9.658 -1.417 18.734 1.00 94.69 101 PRO A O 1
ATOM 810 N N . SER A 1 102 ? -8.967 -3.348 19.647 1.00 91.00 102 SER A N 1
ATOM 811 C CA . SER A 1 102 ? -9.254 -2.978 21.035 1.00 91.00 102 SER A CA 1
ATOM 812 C C . SER A 1 102 ? -8.164 -2.106 21.670 1.00 91.00 102 SER A C 1
ATOM 814 O O . SER A 1 102 ? -8.316 -1.705 22.821 1.00 91.00 102 SER A O 1
ATOM 816 N N . GLY A 1 103 ? -7.079 -1.814 20.946 1.00 87.19 103 GLY A N 1
ATOM 817 C CA . GLY A 1 103 ? -5.913 -1.092 21.452 1.00 87.19 103 GLY A CA 1
ATOM 818 C C . GLY A 1 103 ? -4.810 -2.015 21.977 1.00 87.19 103 GLY A C 1
ATOM 819 O O . GLY A 1 103 ? -4.861 -3.233 21.808 1.00 87.19 103 GLY A O 1
ATOM 820 N N . GLY A 1 104 ? -3.795 -1.409 22.595 1.00 90.88 104 GLY A N 1
ATOM 821 C CA . GLY A 1 104 ? -2.522 -2.047 22.944 1.00 90.88 104 GLY A CA 1
ATOM 822 C C . GLY A 1 104 ? -1.373 -1.523 22.079 1.00 90.88 104 GLY A C 1
ATOM 823 O O . GLY A 1 104 ? -1.543 -0.574 21.312 1.00 90.88 104 GLY A O 1
ATOM 824 N N . GLU A 1 105 ? -0.193 -2.126 22.200 1.00 93.44 105 GLU A N 1
ATOM 825 C CA . GLU A 1 105 ? 0.963 -1.760 21.379 1.00 93.44 105 GLU A CA 1
ATOM 826 C C . GLU A 1 105 ? 1.018 -2.591 20.098 1.00 93.44 105 GLU A C 1
ATOM 828 O O . GLU A 1 105 ? 0.778 -3.798 20.107 1.00 93.44 105 GLU A O 1
ATOM 833 N N . ALA A 1 106 ? 1.361 -1.949 18.977 1.00 96.25 106 ALA A N 1
ATOM 834 C CA . ALA A 1 106 ? 1.579 -2.694 17.743 1.00 96.25 106 ALA A CA 1
ATOM 835 C C . ALA A 1 106 ? 2.908 -3.457 17.798 1.00 96.25 106 ALA A C 1
ATOM 837 O O . ALA A 1 106 ? 3.938 -2.875 18.149 1.00 96.25 106 ALA A O 1
ATOM 838 N N . SER A 1 107 ? 2.889 -4.709 17.356 1.00 95.50 107 SER A N 1
ATOM 839 C CA . SER A 1 107 ? 4.055 -5.597 17.280 1.00 95.50 107 SER A CA 1
ATOM 840 C C . SER A 1 107 ? 4.576 -5.680 15.847 1.00 95.50 107 SER A C 1
ATOM 842 O O . SER A 1 107 ? 3.782 -5.683 14.910 1.00 95.50 107 SER A O 1
ATOM 844 N N . CYS A 1 108 ? 5.898 -5.728 15.659 1.00 96.31 108 CYS A N 1
ATOM 845 C CA . CYS A 1 108 ? 6.481 -5.979 14.339 1.00 96.31 108 CYS A CA 1
ATOM 846 C C . CYS A 1 108 ? 6.232 -7.442 13.955 1.00 96.31 108 CYS A C 1
ATOM 848 O O . CYS A 1 108 ? 6.483 -8.330 14.769 1.00 96.31 108 CYS A O 1
ATOM 850 N N . ARG A 1 109 ? 5.735 -7.686 12.742 1.00 96.44 109 ARG A N 1
ATOM 851 C CA . ARG A 1 109 ? 5.412 -9.031 12.245 1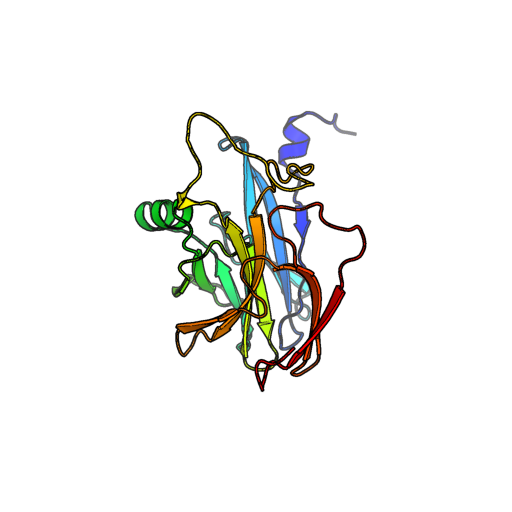.00 96.44 109 ARG A CA 1
ATOM 852 C C . ARG A 1 109 ? 6.316 -9.493 11.117 1.00 96.44 109 ARG A C 1
ATOM 854 O O . ARG A 1 109 ? 6.630 -10.673 11.065 1.00 96.44 109 ARG A O 1
ATOM 861 N N . ALA A 1 110 ? 6.739 -8.583 10.244 1.00 96.88 110 ALA A N 1
ATOM 862 C CA . ALA A 1 110 ? 7.593 -8.919 9.112 1.00 96.88 110 ALA A CA 1
ATOM 863 C C . ALA A 1 110 ? 8.302 -7.687 8.544 1.00 96.88 110 ALA A C 1
ATOM 865 O O . ALA A 1 110 ? 7.892 -6.544 8.781 1.00 96.88 110 ALA A O 1
ATOM 866 N N . SER A 1 111 ? 9.319 -7.928 7.724 1.00 97.25 111 SER A N 1
ATOM 867 C CA . SER A 1 111 ? 9.892 -6.937 6.819 1.00 97.25 111 SER A CA 1
ATOM 868 C C . SER A 1 111 ? 9.895 -7.479 5.394 1.00 97.25 111 SER A C 1
ATOM 870 O O . SER A 1 111 ? 10.062 -8.668 5.165 1.00 97.25 111 SER A O 1
ATOM 872 N N . VAL A 1 112 ? 9.696 -6.595 4.422 1.00 98.06 112 VAL A N 1
ATOM 873 C CA . VAL A 1 112 ? 9.783 -6.918 2.997 1.00 98.06 112 VAL A CA 1
ATOM 874 C C . VAL A 1 112 ? 10.832 -5.995 2.382 1.00 98.06 112 VAL A C 1
ATOM 876 O O . VAL A 1 112 ? 10.683 -4.775 2.510 1.00 98.06 112 VAL A O 1
ATOM 879 N N . PRO A 1 113 ? 11.874 -6.514 1.702 1.00 96.69 113 PRO A N 1
ATOM 880 C CA . PRO A 1 113 ? 12.943 -5.713 1.097 1.00 96.69 113 PRO A CA 1
ATOM 881 C C . PRO A 1 113 ? 12.484 -5.046 -0.214 1.00 96.69 113 PRO A C 1
ATOM 883 O O . PRO A 1 113 ? 13.131 -5.143 -1.255 1.00 96.69 113 PRO A O 1
ATOM 886 N N . ALA A 1 114 ? 11.316 -4.405 -0.176 1.00 97.19 114 ALA A N 1
ATOM 887 C CA . ALA A 1 114 ? 10.735 -3.652 -1.271 1.00 97.19 114 ALA A CA 1
ATOM 888 C C . ALA A 1 114 ? 9.888 -2.476 -0.749 1.00 97.19 114 ALA A C 1
ATOM 890 O O . ALA A 1 114 ? 9.314 -2.525 0.345 1.00 97.19 114 ALA A O 1
ATOM 891 N N . SER A 1 115 ? 9.786 -1.408 -1.547 1.00 97.25 115 SER A N 1
ATOM 892 C CA . SER A 1 115 ? 8.961 -0.237 -1.236 1.00 97.25 115 SER A CA 1
ATOM 893 C C . SER A 1 115 ? 7.484 -0.544 -1.476 1.00 97.25 115 SER A C 1
ATOM 895 O O . SER A 1 115 ? 6.962 -0.334 -2.573 1.00 97.25 115 SER A O 1
ATOM 897 N N . VAL A 1 116 ? 6.805 -1.037 -0.443 1.00 98.44 116 VAL A N 1
ATOM 898 C CA . VAL A 1 116 ? 5.373 -1.325 -0.468 1.00 98.44 116 VAL A CA 1
ATOM 899 C C . VAL A 1 116 ? 4.600 -0.010 -0.414 1.00 98.44 116 VAL A C 1
ATOM 901 O O . VAL A 1 116 ? 4.848 0.844 0.436 1.00 98.44 116 VAL A O 1
ATOM 904 N N . THR A 1 117 ? 3.656 0.157 -1.334 1.00 97.62 117 THR A N 1
ATOM 905 C CA . THR A 1 117 ? 2.777 1.329 -1.460 1.00 97.62 117 THR A CA 1
ATOM 906 C C . THR A 1 117 ? 1.295 0.981 -1.315 1.00 97.62 117 THR A C 1
ATOM 908 O O . THR A 1 117 ? 0.463 1.881 -1.228 1.00 97.62 117 THR A O 1
ATOM 911 N N . GLY A 1 118 ? 0.960 -0.308 -1.239 1.00 97.94 118 GLY A N 1
ATOM 912 C CA . GLY A 1 118 ? -0.392 -0.807 -1.009 1.00 97.94 118 GLY A CA 1
ATOM 913 C C . GLY A 1 118 ? -0.366 -2.233 -0.468 1.00 97.94 118 GLY A C 1
ATOM 914 O O . GLY A 1 118 ? 0.546 -2.995 -0.780 1.00 97.94 118 GLY A O 1
ATOM 915 N N . ILE A 1 119 ? -1.366 -2.586 0.334 1.00 98.19 119 ILE A N 1
ATOM 916 C CA . ILE A 1 119 ? -1.547 -3.921 0.909 1.00 98.19 119 ILE A CA 1
ATOM 917 C C . ILE A 1 119 ? -3.037 -4.261 0.918 1.00 98.19 119 ILE A C 1
ATOM 919 O O . ILE A 1 119 ? -3.873 -3.408 1.218 1.00 98.19 119 ILE A O 1
ATOM 923 N N . ARG A 1 120 ? -3.370 -5.509 0.596 1.00 96.94 120 ARG A N 1
ATOM 924 C CA . ARG A 1 120 ? -4.731 -6.032 0.675 1.00 96.94 120 ARG A CA 1
ATOM 925 C C . ARG A 1 120 ? -4.728 -7.486 1.119 1.00 96.94 120 ARG A C 1
ATOM 927 O O . ARG A 1 120 ? -4.050 -8.297 0.499 1.00 96.94 120 ARG A O 1
ATOM 934 N N . LEU A 1 121 ? -5.530 -7.807 2.130 1.00 97.31 121 LEU A N 1
ATOM 935 C CA . LEU A 1 121 ? -5.830 -9.186 2.508 1.00 97.31 121 LEU A CA 1
ATOM 936 C C . LEU A 1 121 ? -6.518 -9.939 1.361 1.00 97.31 121 LEU A C 1
ATOM 938 O O . LEU A 1 121 ? -7.490 -9.452 0.773 1.00 97.31 121 LEU A O 1
ATOM 942 N N . LEU A 1 122 ? -6.003 -11.124 1.054 1.00 97.00 122 LEU A N 1
ATOM 943 C CA . LEU A 1 122 ? -6.578 -12.072 0.107 1.00 97.00 122 LEU A CA 1
ATOM 944 C C . LEU A 1 122 ? -7.463 -13.098 0.837 1.00 97.00 122 LEU A C 1
ATOM 946 O O . LEU A 1 122 ? -7.275 -13.318 2.034 1.00 97.00 122 LEU A O 1
ATOM 950 N N . PRO A 1 123 ? -8.418 -13.748 0.141 1.00 93.75 123 PRO A N 1
ATOM 951 C CA . PRO A 1 123 ? -9.346 -14.699 0.767 1.00 93.75 123 PRO A CA 1
ATOM 952 C C . PRO A 1 123 ? -8.689 -15.898 1.462 1.00 93.75 123 PRO A C 1
ATOM 954 O O . PRO A 1 123 ? -9.298 -16.492 2.343 1.00 93.75 123 PRO A O 1
ATOM 957 N N . ASP A 1 124 ? -7.463 -16.249 1.079 1.00 93.50 124 ASP A N 1
ATOM 958 C CA . ASP A 1 124 ? -6.685 -17.348 1.657 1.00 93.50 124 ASP A CA 1
ATOM 959 C C . ASP A 1 124 ? -5.743 -16.911 2.795 1.00 93.50 124 ASP A C 1
ATOM 961 O O . ASP A 1 124 ? -4.917 -17.699 3.250 1.00 93.50 124 ASP A O 1
ATOM 965 N N . GLY A 1 125 ? -5.841 -15.657 3.248 1.00 95.06 125 GLY A N 1
ATOM 966 C CA . GLY A 1 125 ? -5.030 -15.107 4.337 1.00 95.06 125 GLY A CA 1
ATOM 967 C C . GLY A 1 125 ? -3.678 -14.527 3.911 1.00 95.06 125 GLY A C 1
ATOM 968 O O . GLY A 1 125 ? -3.012 -13.893 4.731 1.00 95.06 125 GLY A O 1
ATOM 969 N N . ARG A 1 126 ? -3.273 -14.680 2.642 1.00 97.25 126 ARG A N 1
ATOM 970 C CA . ARG A 1 126 ? -2.085 -14.001 2.091 1.00 97.25 126 ARG A CA 1
ATOM 971 C C . ARG A 1 126 ? -2.380 -12.526 1.809 1.00 97.25 126 ARG A C 1
ATOM 973 O O . ARG A 1 126 ? -3.509 -12.054 1.950 1.00 97.25 126 ARG A O 1
ATOM 980 N N . TYR A 1 127 ? -1.369 -11.782 1.367 1.00 98.25 127 TYR A N 1
ATOM 981 C CA . TYR A 1 127 ? -1.511 -10.366 1.031 1.00 98.25 127 TYR A CA 1
ATOM 982 C C . TYR A 1 127 ? -1.141 -10.078 -0.418 1.00 98.25 127 TYR A C 1
ATOM 984 O O . TYR A 1 127 ? -0.088 -10.484 -0.893 1.00 98.25 127 TYR A O 1
ATOM 992 N N . LEU A 1 128 ? -1.966 -9.297 -1.108 1.00 98.50 128 LEU A N 1
ATOM 993 C CA . LEU A 1 128 ? -1.562 -8.621 -2.332 1.00 98.50 128 LEU A CA 1
ATOM 994 C C . LEU A 1 128 ? -0.849 -7.322 -1.959 1.00 98.50 128 LEU A C 1
ATOM 996 O O . LEU A 1 128 ? -1.451 -6.424 -1.364 1.00 98.50 128 LEU A O 1
ATOM 1000 N N . LEU A 1 129 ? 0.420 -7.210 -2.330 1.00 98.75 129 LEU A N 1
ATOM 1001 C CA . LEU A 1 129 ? 1.225 -6.009 -2.170 1.00 98.75 129 LEU A CA 1
ATOM 1002 C C . LEU A 1 129 ? 1.309 -5.252 -3.494 1.00 98.75 129 LEU A C 1
ATOM 1004 O O . LEU A 1 129 ? 1.524 -5.842 -4.552 1.00 98.75 129 LEU A O 1
ATOM 1008 N N . THR A 1 130 ? 1.180 -3.929 -3.425 1.00 98.75 130 THR A N 1
ATOM 1009 C CA . THR A 1 130 ? 1.642 -3.026 -4.486 1.00 98.75 130 THR A CA 1
ATOM 1010 C C . THR A 1 130 ? 3.034 -2.545 -4.120 1.00 98.75 130 THR A C 1
ATOM 1012 O O . THR A 1 130 ? 3.233 -2.020 -3.026 1.00 98.75 130 THR A O 1
ATOM 1015 N N . ILE A 1 131 ? 3.994 -2.735 -5.017 1.00 98.56 131 ILE A N 1
ATOM 1016 C CA . ILE A 1 131 ? 5.408 -2.443 -4.798 1.00 98.56 131 ILE A CA 1
ATOM 1017 C C . ILE A 1 131 ? 5.872 -1.454 -5.858 1.00 98.56 131 ILE A C 1
ATOM 1019 O O . ILE A 1 131 ? 5.736 -1.714 -7.052 1.00 98.56 131 ILE A O 1
ATOM 1023 N N . ARG A 1 132 ? 6.458 -0.330 -5.438 1.00 97.06 132 ARG A N 1
ATOM 1024 C CA . ARG A 1 132 ? 7.118 0.589 -6.369 1.00 97.06 132 ARG A CA 1
ATOM 1025 C C . ARG A 1 132 ? 8.510 0.054 -6.684 1.00 97.06 132 ARG A C 1
ATOM 1027 O O . ARG A 1 132 ? 9.335 -0.104 -5.788 1.00 97.06 132 ARG A O 1
ATOM 1034 N N . HIS A 1 133 ? 8.755 -0.209 -7.957 1.00 96.31 133 HIS A N 1
ATOM 1035 C CA . HIS A 1 133 ? 10.005 -0.746 -8.468 1.00 96.31 133 HIS A CA 1
ATOM 1036 C C . HIS A 1 133 ? 10.628 0.236 -9.461 1.00 96.31 133 HIS A C 1
ATOM 1038 O O . HIS A 1 133 ? 9.915 0.862 -10.241 1.00 96.31 133 HIS A O 1
ATOM 1044 N N . ASP A 1 134 ? 11.946 0.397 -9.410 1.00 95.56 134 ASP A N 1
ATOM 1045 C CA . ASP A 1 134 ? 12.710 1.234 -10.335 1.00 95.56 134 ASP A CA 1
ATOM 1046 C C . ASP A 1 134 ? 13.744 0.349 -11.022 1.00 95.56 134 ASP A C 1
ATOM 1048 O O . ASP A 1 134 ? 14.758 0.003 -10.416 1.00 95.56 134 ASP A O 1
ATOM 1052 N N . ASN A 1 135 ? 13.480 -0.016 -12.278 1.00 96.12 135 ASN A N 1
ATOM 1053 C CA . ASN A 1 135 ? 14.346 -0.912 -13.045 1.00 96.12 135 ASN A CA 1
ATOM 1054 C C . ASN A 1 135 ? 15.740 -0.307 -13.296 1.00 96.12 135 ASN A C 1
ATOM 1056 O O . ASN A 1 135 ? 16.667 -1.031 -13.645 1.00 96.12 135 ASN A O 1
ATOM 1060 N N . TYR A 1 136 ? 15.912 1.007 -13.099 1.00 95.31 136 TYR A N 1
ATOM 1061 C CA . TYR A 1 136 ? 17.194 1.705 -13.227 1.00 95.31 136 TYR A CA 1
ATOM 1062 C C . TYR A 1 136 ? 17.781 2.160 -11.887 1.00 95.31 136 TYR A C 1
ATOM 1064 O O . TYR A 1 136 ? 18.727 2.947 -11.884 1.00 95.31 136 TYR A O 1
ATOM 1072 N N . LYS A 1 137 ? 17.279 1.665 -10.744 1.00 92.88 137 LYS A N 1
ATOM 1073 C CA . LYS A 1 137 ? 17.745 2.077 -9.403 1.00 92.88 137 LYS A CA 1
ATOM 1074 C C . LYS A 1 137 ? 19.275 2.129 -9.292 1.00 92.88 137 LYS A C 1
ATOM 1076 O O . LYS A 1 137 ? 19.807 3.129 -8.818 1.00 92.88 137 LYS A O 1
ATOM 1081 N N . ASP A 1 138 ? 19.960 1.094 -9.774 1.00 92.56 138 ASP A N 1
ATOM 1082 C CA . ASP A 1 138 ? 21.415 0.949 -9.634 1.00 92.56 138 ASP A CA 1
ATOM 1083 C C . ASP A 1 138 ? 22.220 1.630 -10.754 1.00 92.56 138 ASP A C 1
ATOM 1085 O O . ASP A 1 138 ? 23.423 1.861 -10.616 1.00 92.56 138 ASP A O 1
ATOM 1089 N N . THR A 1 139 ? 21.578 1.982 -11.872 1.00 93.62 139 THR A N 1
ATOM 1090 C CA . THR A 1 139 ? 22.236 2.617 -13.025 1.00 93.62 139 THR A CA 1
ATOM 1091 C C . THR A 1 139 ? 22.050 4.134 -13.066 1.00 93.62 139 THR A C 1
ATOM 1093 O O . THR A 1 139 ? 22.832 4.820 -13.736 1.00 93.62 139 THR A O 1
ATOM 1096 N N . ARG A 1 140 ? 21.072 4.679 -12.324 1.00 91.5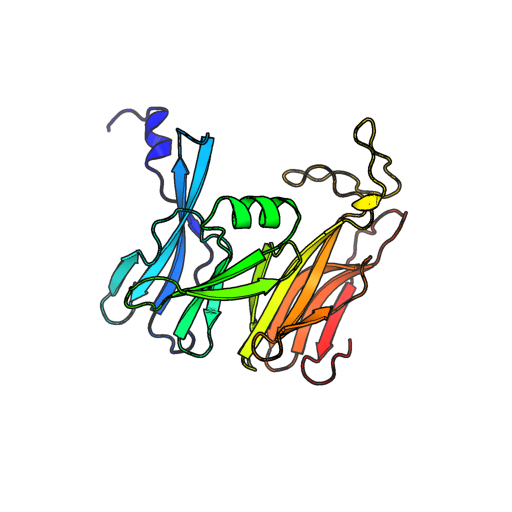6 140 ARG A N 1
ATOM 1097 C CA . ARG A 1 140 ? 20.814 6.124 -12.230 1.00 91.56 140 ARG A CA 1
ATOM 1098 C C . ARG A 1 140 ? 22.039 6.896 -11.744 1.00 91.56 140 ARG A C 1
ATOM 1100 O O . ARG A 1 140 ? 22.750 6.500 -10.819 1.00 91.56 140 ARG A O 1
ATOM 1107 N N . LYS A 1 141 ? 22.280 8.047 -12.373 1.00 92.88 141 LYS A N 1
ATOM 1108 C CA . LYS A 1 141 ? 23.373 8.960 -12.025 1.00 92.88 141 LYS A CA 1
ATOM 1109 C C . LYS A 1 141 ? 22.835 10.115 -11.190 1.00 92.88 141 LYS A C 1
ATOM 1111 O O . LYS A 1 141 ? 21.709 10.556 -11.363 1.00 92.88 141 LYS A O 1
ATOM 1116 N N . LYS A 1 142 ? 23.673 10.645 -10.295 1.00 91.50 142 LYS A N 1
ATOM 1117 C CA . LYS A 1 142 ? 23.313 11.821 -9.484 1.00 91.50 142 LYS A CA 1
ATOM 1118 C C . LYS A 1 142 ? 23.293 13.124 -10.291 1.00 91.50 142 LYS A C 1
ATOM 1120 O O . LYS A 1 142 ? 22.641 14.072 -9.877 1.00 91.50 142 LYS A O 1
ATOM 1125 N N . SER A 1 143 ? 24.046 13.190 -11.391 1.00 95.94 143 SER A N 1
ATOM 1126 C CA . SER A 1 143 ? 24.256 14.417 -12.169 1.00 95.94 143 SER A CA 1
ATOM 1127 C C . SER A 1 143 ? 23.271 14.610 -13.321 1.00 95.94 143 SER A C 1
ATOM 1129 O O . SER A 1 143 ? 23.068 15.743 -13.744 1.00 95.94 143 SER A O 1
ATOM 1131 N N . TYR A 1 144 ? 22.676 13.536 -13.841 1.00 93.62 144 TYR A N 1
ATOM 1132 C CA . TYR A 1 144 ? 21.709 13.593 -14.934 1.00 93.62 144 TYR A CA 1
ATOM 1133 C C . TYR A 1 144 ? 20.786 12.374 -14.907 1.00 93.62 144 TYR A C 1
ATOM 1135 O O . TYR A 1 144 ? 21.139 11.325 -14.370 1.00 93.62 144 TYR A O 1
ATOM 1143 N N . GLU A 1 145 ? 19.625 12.520 -15.538 1.00 92.50 145 GLU A N 1
ATOM 1144 C CA . GLU A 1 145 ? 18.678 11.437 -15.795 1.00 92.50 145 GLU A CA 1
ATOM 1145 C C . GLU A 1 145 ? 18.660 11.124 -17.291 1.00 92.50 145 GLU A C 1
ATOM 1147 O O . GLU A 1 145 ? 18.720 12.030 -18.123 1.00 92.50 145 GLU A O 1
ATOM 1152 N N . VAL A 1 146 ? 18.578 9.838 -17.629 1.00 92.81 146 VAL A N 1
ATOM 1153 C CA . VAL A 1 146 ? 18.380 9.375 -19.008 1.00 92.81 146 VAL A CA 1
ATOM 1154 C C . VAL A 1 146 ? 16.942 8.906 -19.130 1.00 92.81 146 VAL A C 1
ATOM 1156 O O . VAL A 1 146 ? 16.503 8.042 -18.370 1.00 92.81 146 VAL A O 1
ATOM 1159 N N . PHE A 1 147 ? 16.216 9.487 -20.080 1.00 94.62 147 PHE A N 1
ATOM 1160 C CA . PHE A 1 147 ? 14.852 9.090 -20.397 1.00 94.62 147 PHE A CA 1
ATOM 1161 C C . PHE A 1 147 ? 14.828 8.392 -21.750 1.00 94.62 147 PHE A C 1
ATOM 1163 O O . PHE A 1 147 ? 15.184 8.981 -22.768 1.00 94.62 147 PHE A O 1
ATOM 1170 N N . ASP A 1 148 ? 14.419 7.131 -21.733 1.00 94.56 148 ASP A N 1
ATOM 1171 C CA . ASP A 1 148 ? 14.328 6.234 -22.884 1.00 94.56 148 ASP A CA 1
ATOM 1172 C C . ASP A 1 148 ? 12.917 5.636 -23.041 1.00 94.56 148 ASP A C 1
ATOM 1174 O O . ASP A 1 148 ? 12.683 4.790 -23.903 1.00 94.56 148 ASP A O 1
ATOM 1178 N N . GLU A 1 149 ? 11.958 6.109 -22.239 1.00 94.69 149 GLU A N 1
ATOM 1179 C CA . GLU A 1 149 ? 10.546 5.741 -22.287 1.00 94.69 149 GLU A CA 1
ATOM 1180 C C . GLU A 1 149 ? 9.642 6.976 -22.321 1.00 94.69 149 GLU A C 1
ATOM 1182 O O . GLU A 1 149 ? 9.936 8.021 -21.734 1.00 94.69 149 GLU A O 1
ATOM 1187 N N . LEU A 1 150 ? 8.477 6.830 -22.953 1.00 93.44 150 LEU A N 1
ATOM 1188 C CA . LEU A 1 150 ? 7.371 7.775 -22.813 1.00 93.44 150 LEU A CA 1
ATOM 1189 C C . LEU A 1 150 ? 6.183 7.071 -22.140 1.00 93.44 150 LEU A C 1
ATOM 1191 O O . LEU A 1 150 ? 5.835 5.980 -22.576 1.00 93.44 150 LEU A O 1
ATOM 1195 N N . PRO A 1 151 ? 5.524 7.673 -21.134 1.00 92.81 151 PRO A N 1
ATOM 1196 C CA . PRO A 1 151 ? 5.863 8.947 -20.501 1.00 92.81 151 PRO A CA 1
ATOM 1197 C C . PRO A 1 151 ? 7.010 8.812 -19.481 1.00 92.81 151 PRO A C 1
ATOM 1199 O O . PRO A 1 151 ? 7.018 7.906 -18.646 1.00 92.81 151 PRO A O 1
ATOM 1202 N N . PHE A 1 152 ? 7.936 9.776 -19.479 1.00 93.31 152 PHE A N 1
ATOM 1203 C CA . PHE A 1 152 ? 9.009 9.863 -18.477 1.00 93.31 152 PHE A CA 1
ATOM 1204 C C . PHE A 1 152 ? 8.642 10.711 -17.250 1.00 93.31 152 PHE A C 1
ATOM 1206 O O . PHE A 1 152 ? 9.401 10.726 -16.280 1.00 93.31 152 PHE A O 1
ATOM 1213 N N . TRP A 1 153 ? 7.506 11.416 -17.268 1.00 95.44 153 TRP A N 1
ATOM 1214 C CA . TRP A 1 153 ? 7.018 12.239 -16.160 1.00 95.44 153 TRP A CA 1
ATOM 1215 C C . TRP A 1 153 ? 5.496 12.149 -16.021 1.00 95.44 153 TRP A C 1
ATOM 1217 O O . TRP A 1 153 ? 4.779 12.065 -17.018 1.00 95.44 153 TRP A O 1
ATOM 1227 N N . GLY A 1 154 ? 5.002 12.226 -14.784 1.00 93.00 154 GLY A N 1
ATOM 1228 C CA . GLY A 1 154 ? 3.575 12.294 -14.479 1.00 93.00 154 GLY A CA 1
ATOM 1229 C C . GLY A 1 154 ? 3.255 13.298 -13.373 1.00 93.00 154 GLY A C 1
ATOM 1230 O O . GLY A 1 154 ? 3.998 13.435 -12.394 1.00 93.00 154 GLY A O 1
ATOM 1231 N N . ASN A 1 155 ? 2.108 13.968 -13.500 1.00 93.81 155 ASN A N 1
ATOM 1232 C CA . ASN A 1 155 ? 1.639 14.918 -12.496 1.00 93.81 155 ASN A CA 1
ATOM 1233 C C . ASN A 1 155 ? 1.462 14.231 -11.130 1.00 93.81 155 ASN A C 1
ATOM 1235 O O . ASN A 1 155 ? 0.840 13.174 -11.031 1.00 93.81 155 ASN A O 1
ATOM 1239 N N . GLY A 1 156 ? 2.044 14.815 -10.081 1.00 91.00 156 GLY A N 1
ATOM 1240 C CA . GLY A 1 156 ? 2.062 14.237 -8.732 1.00 91.00 156 GLY A CA 1
ATOM 1241 C C . GLY A 1 156 ? 2.924 12.974 -8.562 1.00 91.00 156 GLY A C 1
ATOM 1242 O O . GLY A 1 156 ? 3.018 12.465 -7.449 1.00 91.00 156 GLY A O 1
ATOM 1243 N N . GLN A 1 157 ? 3.565 12.469 -9.624 1.00 90.56 157 GLN A N 1
ATOM 1244 C CA . GLN A 1 157 ? 4.440 11.285 -9.586 1.00 90.56 157 GLN A CA 1
ATOM 1245 C C . GLN A 1 157 ? 5.920 11.614 -9.806 1.00 90.56 157 GLN A C 1
ATOM 1247 O O . GLN A 1 157 ? 6.779 10.823 -9.408 1.00 90.56 157 GLN A O 1
ATOM 1252 N N . GLY A 1 158 ? 6.220 12.760 -10.429 1.00 94.00 158 GLY A N 1
ATOM 1253 C CA . GLY A 1 158 ? 7.577 13.119 -10.835 1.00 94.00 158 GLY A CA 1
ATOM 1254 C C . GLY A 1 158 ? 8.050 12.253 -12.003 1.00 94.00 158 GLY A C 1
ATOM 1255 O O . GLY A 1 158 ? 7.247 11.888 -12.860 1.00 94.00 158 GLY A O 1
ATOM 1256 N N . TYR A 1 159 ? 9.343 11.915 -12.042 1.00 93.94 159 TYR A N 1
ATOM 1257 C CA . TYR A 1 159 ? 9.892 11.047 -13.089 1.00 93.94 159 TYR A CA 1
ATOM 1258 C C . TYR A 1 159 ? 9.391 9.606 -12.966 1.00 93.94 159 TYR A C 1
ATOM 1260 O O . TYR A 1 159 ? 9.567 8.973 -11.918 1.00 93.94 159 TYR A O 1
ATOM 1268 N N . THR A 1 160 ? 8.824 9.091 -14.057 1.00 94.00 160 THR A N 1
ATOM 1269 C CA . THR A 1 160 ? 8.210 7.760 -14.193 1.00 94.00 160 THR A CA 1
ATOM 1270 C C . THR A 1 160 ? 9.021 6.797 -15.060 1.00 94.00 160 THR A C 1
ATOM 1272 O O . THR A 1 160 ? 8.739 5.604 -15.031 1.00 94.00 160 THR A O 1
ATOM 1275 N N . ASN A 1 161 ? 10.039 7.277 -15.787 1.00 95.38 161 ASN A N 1
ATOM 1276 C CA . ASN A 1 161 ? 10.881 6.440 -16.654 1.00 95.38 161 ASN A CA 1
ATOM 1277 C C . ASN A 1 161 ? 11.412 5.206 -15.914 1.00 95.38 161 ASN A C 1
ATOM 1279 O O . ASN A 1 161 ? 12.014 5.363 -14.847 1.00 95.38 161 ASN A O 1
ATOM 1283 N N . ALA A 1 162 ? 11.212 4.015 -16.483 1.00 95.56 162 ALA A N 1
ATOM 1284 C CA . ALA A 1 162 ? 11.638 2.721 -15.941 1.00 95.56 162 ALA A CA 1
ATOM 1285 C C . ALA A 1 162 ? 11.092 2.369 -14.538 1.00 95.56 162 ALA A C 1
ATOM 1287 O O . ALA A 1 162 ? 11.513 1.379 -13.940 1.00 95.56 162 ALA A O 1
ATOM 1288 N N . LYS A 1 163 ? 10.136 3.142 -14.003 1.00 95.75 163 LYS A N 1
ATOM 1289 C CA . LYS A 1 163 ? 9.462 2.841 -12.735 1.00 95.75 163 LYS A CA 1
ATOM 1290 C C . LYS A 1 163 ? 8.148 2.120 -12.998 1.00 95.75 163 LYS A C 1
ATOM 1292 O O . LYS A 1 163 ? 7.416 2.500 -13.910 1.00 95.75 163 LYS A O 1
ATOM 1297 N N . ARG A 1 164 ? 7.855 1.101 -12.192 1.00 96.50 164 ARG A N 1
ATOM 1298 C CA . ARG A 1 164 ? 6.643 0.277 -12.273 1.00 96.50 164 ARG A CA 1
ATOM 1299 C C . ARG A 1 164 ? 6.013 0.119 -10.894 1.00 96.50 164 ARG A C 1
ATOM 1301 O O . ARG A 1 164 ? 6.713 -0.039 -9.895 1.00 96.50 164 ARG A O 1
ATOM 1308 N N . ASN A 1 165 ? 4.693 0.129 -10.835 1.00 97.44 165 ASN A N 1
ATOM 1309 C CA . ASN A 1 165 ? 3.923 -0.474 -9.762 1.00 97.44 165 ASN A CA 1
ATOM 1310 C C . ASN A 1 165 ? 3.803 -1.963 -10.071 1.00 97.44 165 ASN A C 1
ATOM 1312 O O . ASN A 1 165 ? 3.208 -2.351 -11.069 1.00 97.44 165 ASN A O 1
ATOM 1316 N N . ARG A 1 166 ? 4.362 -2.809 -9.218 1.00 98.25 166 ARG A N 1
ATOM 1317 C CA . ARG A 1 166 ? 4.296 -4.261 -9.365 1.00 98.25 166 ARG A CA 1
ATOM 1318 C C . ARG A 1 166 ? 3.326 -4.835 -8.349 1.00 98.25 166 ARG A C 1
ATOM 1320 O O . ARG A 1 166 ? 3.293 -4.382 -7.204 1.00 98.25 166 ARG A O 1
ATOM 1327 N N . TYR A 1 167 ? 2.565 -5.840 -8.757 1.00 98.62 167 TYR A N 1
ATOM 1328 C CA . TYR A 1 167 ? 1.781 -6.654 -7.837 1.00 98.62 167 TYR A CA 1
ATOM 1329 C C . TYR A 1 167 ? 2.556 -7.900 -7.433 1.00 98.62 167 TYR A C 1
ATOM 1331 O O . TYR A 1 167 ? 3.186 -8.552 -8.267 1.00 98.62 167 TYR A O 1
ATOM 1339 N N . ALA A 1 168 ? 2.515 -8.214 -6.142 1.00 98.50 168 ALA A N 1
ATOM 1340 C CA . ALA A 1 168 ? 3.105 -9.420 -5.587 1.00 98.50 168 ALA A CA 1
ATOM 1341 C C . ALA A 1 168 ? 2.185 -10.028 -4.531 1.00 98.50 168 ALA A C 1
ATOM 1343 O O . ALA A 1 168 ? 1.613 -9.310 -3.713 1.00 98.50 168 ALA A O 1
ATOM 1344 N N . VAL A 1 169 ? 2.065 -11.349 -4.539 1.00 98.38 169 VAL A N 1
ATOM 1345 C CA . VAL A 1 169 ? 1.430 -12.114 -3.470 1.00 98.38 169 VAL A CA 1
ATOM 1346 C C . VAL A 1 169 ? 2.484 -12.406 -2.410 1.00 98.38 169 VAL A C 1
ATOM 1348 O O . VAL A 1 169 ? 3.523 -12.996 -2.705 1.00 98.38 169 VAL A O 1
ATOM 1351 N N . TYR A 1 170 ? 2.217 -11.974 -1.186 1.00 98.44 170 TYR A N 1
ATOM 1352 C CA . TYR A 1 170 ? 3.069 -12.165 -0.027 1.00 98.44 170 TYR A CA 1
ATOM 1353 C C . TYR A 1 170 ? 2.413 -13.121 0.964 1.00 98.44 170 TYR A C 1
ATOM 1355 O O . TYR A 1 170 ? 1.325 -12.857 1.480 1.00 98.44 170 TYR A O 1
ATOM 1363 N N . ASP A 1 171 ? 3.090 -14.232 1.217 1.00 97.19 171 ASP A N 1
ATOM 1364 C CA . ASP A 1 171 ? 2.792 -15.149 2.306 1.00 97.19 171 ASP A CA 1
ATOM 1365 C C . ASP A 1 171 ? 3.677 -14.792 3.503 1.00 97.19 171 ASP A C 1
ATOM 1367 O O . ASP A 1 171 ? 4.886 -15.008 3.487 1.00 97.19 171 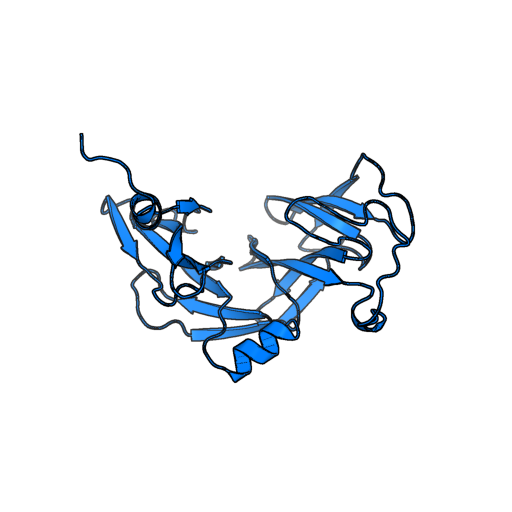ASP A O 1
ATOM 1371 N N . MET A 1 172 ? 3.056 -14.230 4.537 1.00 95.12 172 MET A N 1
ATOM 1372 C CA . MET A 1 172 ? 3.745 -13.799 5.752 1.00 95.12 172 MET A CA 1
ATOM 1373 C C . MET A 1 172 ? 4.191 -14.972 6.635 1.00 95.12 172 MET A C 1
ATOM 1375 O O . MET A 1 172 ? 5.131 -14.818 7.406 1.00 95.12 172 MET A O 1
ATOM 1379 N N . GLY A 1 173 ? 3.538 -16.136 6.540 1.00 94.00 173 GLY A N 1
ATOM 1380 C CA . GLY A 1 173 ? 3.891 -17.310 7.341 1.00 94.00 173 GLY A CA 1
ATOM 1381 C C . GLY A 1 173 ? 5.164 -17.990 6.842 1.00 94.00 173 GLY A C 1
ATOM 1382 O O . GLY A 1 173 ? 5.966 -18.462 7.644 1.00 94.00 173 GLY A O 1
ATOM 1383 N N . SER A 1 174 ? 5.363 -18.006 5.521 1.00 96.06 174 SER A N 1
ATOM 1384 C CA . SER A 1 174 ? 6.566 -18.554 4.878 1.00 96.06 174 SER A CA 1
ATOM 1385 C C . SER A 1 174 ? 7.591 -17.497 4.447 1.00 96.06 174 SER A C 1
ATOM 1387 O O . SER A 1 174 ? 8.628 -17.855 3.892 1.00 96.06 174 SER A O 1
ATOM 1389 N N . ASP A 1 175 ? 7.303 -16.214 4.683 1.00 96.06 175 ASP A N 1
ATOM 1390 C CA . ASP A 1 175 ? 8.063 -15.056 4.189 1.00 96.06 175 ASP A CA 1
ATOM 1391 C C . ASP A 1 175 ? 8.320 -15.089 2.667 1.00 96.06 175 ASP A C 1
ATOM 1393 O O . ASP A 1 175 ? 9.356 -14.665 2.151 1.00 96.06 175 ASP A O 1
ATOM 1397 N N . LYS A 1 176 ? 7.357 -15.624 1.908 1.00 97.25 176 LYS A N 1
ATOM 1398 C CA . LYS A 1 176 ? 7.483 -15.809 0.460 1.00 97.25 176 LYS A CA 1
ATOM 1399 C C . LYS A 1 176 ? 6.793 -14.683 -0.300 1.00 97.25 176 LYS A C 1
ATOM 1401 O O . LYS A 1 176 ? 5.578 -14.511 -0.216 1.00 97.25 176 LYS A O 1
ATOM 1406 N N . LEU A 1 177 ? 7.553 -13.978 -1.138 1.00 97.50 177 LEU A N 1
ATOM 1407 C CA . LEU A 1 177 ? 7.054 -12.943 -2.046 1.00 97.50 177 LEU A CA 1
ATOM 1408 C C . LEU A 1 177 ? 7.076 -13.435 -3.501 1.00 97.50 177 LEU A C 1
ATOM 1410 O O . L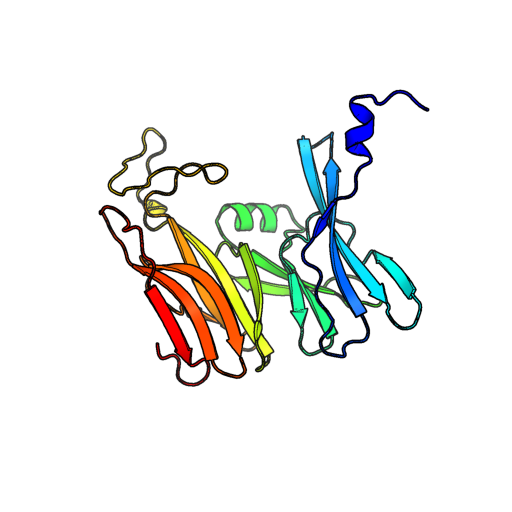EU A 1 177 ? 8.135 -13.745 -4.039 1.00 97.50 177 LEU A O 1
ATOM 1414 N N . THR A 1 178 ? 5.913 -13.490 -4.152 1.00 97.62 178 THR A N 1
ATOM 1415 C CA . THR A 1 178 ? 5.763 -13.961 -5.541 1.00 97.62 178 THR A CA 1
ATOM 1416 C C . THR A 1 178 ? 5.162 -12.860 -6.407 1.00 97.62 178 THR A C 1
ATOM 1418 O O . THR A 1 178 ? 4.045 -12.421 -6.153 1.00 97.62 178 THR A O 1
ATOM 1421 N N . TYR A 1 179 ? 5.884 -12.399 -7.428 1.00 98.06 179 TYR A N 1
ATOM 1422 C CA . TYR A 1 179 ? 5.379 -11.365 -8.332 1.00 98.06 179 TYR A CA 1
ATOM 1423 C C . TYR A 1 179 ? 4.343 -11.924 -9.310 1.00 98.06 179 TYR A C 1
ATOM 1425 O O . TYR A 1 179 ? 4.516 -13.010 -9.852 1.00 98.06 179 TYR A O 1
ATOM 1433 N N . VAL A 1 180 ? 3.282 -11.149 -9.537 1.00 98.00 180 VAL A N 1
ATOM 1434 C CA . VAL A 1 180 ? 2.169 -11.491 -10.442 1.00 98.00 180 VAL A CA 1
ATOM 1435 C C . VAL A 1 180 ? 2.573 -11.324 -11.910 1.00 98.00 180 VAL A C 1
ATOM 1437 O O . VAL A 1 180 ? 2.080 -12.036 -12.774 1.00 98.00 180 VAL A O 1
ATOM 1440 N N . ALA A 1 181 ? 3.488 -10.394 -12.190 1.00 97.25 181 ALA A N 1
ATOM 1441 C CA . ALA A 1 181 ? 4.006 -10.116 -13.524 1.00 97.25 181 ALA A CA 1
ATOM 1442 C C . ALA A 1 181 ? 5.509 -9.792 -13.477 1.00 97.25 181 ALA A C 1
ATOM 1444 O O . ALA A 1 181 ? 6.100 -9.590 -12.403 1.00 97.25 181 ALA A O 1
ATOM 1445 N N . ASP A 1 182 ? 6.131 -9.728 -14.653 1.00 96.50 182 ASP A N 1
ATOM 1446 C CA . ASP A 1 182 ? 7.542 -9.385 -14.804 1.00 96.50 182 ASP A CA 1
ATOM 1447 C C . ASP A 1 182 ? 7.860 -7.951 -14.320 1.00 96.50 182 ASP A C 1
ATOM 1449 O O . ASP A 1 182 ? 6.993 -7.172 -13.918 1.00 96.50 182 ASP A O 1
ATOM 1453 N N . GLU A 1 183 ? 9.145 -7.611 -14.287 1.00 96.62 183 GLU A N 1
ATOM 1454 C CA . GLU A 1 183 ? 9.644 -6.344 -13.738 1.00 96.62 183 GLU A CA 1
ATOM 1455 C C . GLU A 1 183 ? 9.343 -5.104 -14.595 1.00 96.62 183 GLU A C 1
ATOM 1457 O O . GLU A 1 183 ? 9.362 -3.986 -14.075 1.00 96.62 183 GLU A O 1
ATOM 1462 N N . TRP A 1 184 ? 9.012 -5.286 -15.876 1.00 96.62 184 TRP A N 1
ATOM 1463 C CA . TRP A 1 184 ? 8.710 -4.216 -16.832 1.00 96.62 184 TRP A CA 1
ATOM 1464 C C . TRP A 1 184 ? 7.207 -3.981 -17.014 1.00 96.62 184 TRP A C 1
ATOM 1466 O O . TRP A 1 184 ? 6.807 -3.032 -17.695 1.00 96.62 184 TRP A O 1
ATOM 1476 N N . THR A 1 185 ? 6.376 -4.786 -16.357 1.00 96.56 185 THR A N 1
ATOM 1477 C CA . THR A 1 185 ? 4.922 -4.653 -16.378 1.00 96.56 185 THR A CA 1
ATOM 1478 C C . THR A 1 185 ? 4.428 -3.738 -15.254 1.00 96.56 185 THR A C 1
ATOM 1480 O O . THR A 1 185 ? 4.543 -4.058 -14.070 1.00 96.56 185 THR A O 1
ATOM 1483 N N . ASP A 1 186 ? 3.843 -2.590 -15.615 1.00 96.56 186 ASP A N 1
ATOM 1484 C CA . ASP A 1 186 ? 3.159 -1.714 -14.653 1.00 96.56 186 ASP A CA 1
ATOM 1485 C C . ASP A 1 186 ? 1.747 -2.220 -14.435 1.00 96.56 186 ASP A C 1
ATOM 1487 O O . ASP A 1 186 ? 0.951 -2.332 -15.368 1.00 96.56 186 ASP A O 1
ATOM 1491 N N . CYS A 1 187 ? 1.441 -2.515 -13.187 1.00 97.75 187 CYS A N 1
ATOM 1492 C CA . CYS A 1 187 ? 0.143 -2.966 -12.749 1.00 97.75 187 CYS A CA 1
ATOM 1493 C C . CYS A 1 187 ? -0.639 -1.778 -12.183 1.00 97.75 187 CYS A C 1
ATOM 1495 O O . CYS A 1 187 ? -0.140 -0.992 -11.375 1.00 97.75 187 CYS A O 1
ATOM 1497 N N . SER A 1 188 ? -1.901 -1.664 -12.569 1.00 95.75 188 SER A N 1
ATOM 1498 C CA . SER A 1 188 ? -2.796 -0.617 -12.092 1.00 95.75 188 SER A CA 1
ATOM 1499 C C . SER A 1 188 ? -4.203 -1.167 -11.978 1.00 95.75 188 SER A C 1
ATOM 1501 O O . SER A 1 188 ? -4.649 -1.867 -12.871 1.00 95.75 188 SER A O 1
ATOM 1503 N N . GLN A 1 189 ? -4.930 -0.793 -10.926 1.00 96.44 189 GLN A N 1
ATOM 1504 C CA . GLN A 1 189 ? -6.289 -1.272 -10.660 1.00 96.44 189 GLN A CA 1
ATOM 1505 C C . GLN A 1 189 ? -6.381 -2.804 -10.541 1.00 96.44 189 GLN A C 1
ATOM 1507 O O . GLN A 1 189 ? -5.860 -3.583 -11.336 1.00 96.44 189 GLN A O 1
ATOM 1512 N N . TYR A 1 190 ? -7.110 -3.268 -9.541 1.00 97.75 190 TYR A N 1
ATOM 1513 C CA . TYR A 1 190 ? -7.368 -4.690 -9.408 1.00 97.75 190 TYR A CA 1
ATOM 1514 C C . TYR A 1 190 ? -8.693 -4.936 -8.705 1.00 97.75 190 TYR A C 1
ATOM 1516 O O . TYR A 1 190 ? -9.219 -4.076 -7.995 1.00 97.75 190 TYR A O 1
ATOM 1524 N N . SER A 1 191 ? -9.200 -6.147 -8.880 1.00 97.19 191 SER A N 1
ATOM 1525 C CA . SER A 1 191 ? -10.284 -6.721 -8.103 1.00 97.19 191 SER A CA 1
ATOM 1526 C C . SER A 1 191 ? -9.950 -8.174 -7.785 1.00 97.19 191 SER A C 1
ATOM 1528 O O . SER A 1 191 ? -9.270 -8.843 -8.558 1.00 97.19 191 SER A O 1
ATOM 1530 N N . VAL A 1 192 ? -10.422 -8.654 -6.638 1.00 96.62 192 VAL A N 1
ATOM 1531 C CA . VAL A 1 192 ? -10.198 -10.029 -6.181 1.00 96.62 192 VAL A CA 1
ATOM 1532 C C . VAL A 1 192 ? -11.549 -10.681 -5.940 1.00 96.62 192 VAL A C 1
ATOM 1534 O O . VAL A 1 192 ? -12.382 -10.108 -5.234 1.00 96.62 192 VAL A O 1
ATOM 1537 N N . LEU A 1 193 ? -11.750 -11.869 -6.507 1.00 95.00 193 LEU A N 1
ATOM 1538 C CA . LEU A 1 193 ? -12.931 -12.703 -6.302 1.00 95.00 193 LEU A CA 1
ATOM 1539 C C . LEU A 1 193 ? -12.495 -14.156 -6.096 1.00 95.00 193 LEU A C 1
ATOM 1541 O O . LEU A 1 193 ? -12.055 -14.817 -7.035 1.00 95.00 193 LEU A O 1
ATOM 1545 N N . GLY A 1 194 ? -12.616 -14.654 -4.864 1.00 94.25 194 GLY A N 1
ATOM 1546 C CA . GLY A 1 194 ? -12.088 -15.971 -4.502 1.00 94.25 194 GLY A CA 1
ATOM 1547 C C . GLY A 1 194 ? -10.599 -16.071 -4.843 1.00 94.25 194 GLY A C 1
ATOM 1548 O O . GLY A 1 194 ? -9.812 -15.215 -4.446 1.00 94.25 194 GLY A O 1
ATOM 1549 N N . ASN A 1 195 ? -10.231 -17.072 -5.642 1.00 95.81 195 ASN A N 1
ATOM 1550 C CA . ASN A 1 195 ? -8.843 -17.303 -6.054 1.00 95.81 195 ASN A CA 1
ATOM 1551 C C . ASN A 1 195 ? -8.445 -16.540 -7.326 1.00 95.81 195 ASN A C 1
ATOM 1553 O O . ASN A 1 195 ? -7.396 -16.817 -7.897 1.00 95.81 195 ASN A O 1
ATOM 1557 N N . LEU A 1 196 ? -9.266 -15.601 -7.795 1.00 97.38 196 LEU A N 1
ATOM 1558 C CA . LEU A 1 196 ? -9.011 -14.854 -9.020 1.00 97.38 196 LEU A CA 1
ATOM 1559 C C . LEU A 1 196 ? -8.658 -13.402 -8.709 1.00 97.38 196 LEU A C 1
ATOM 1561 O O . LEU A 1 196 ? -9.417 -12.692 -8.046 1.00 97.38 196 LEU A O 1
ATOM 1565 N N . LEU A 1 197 ? -7.525 -12.955 -9.240 1.00 98.06 197 LEU A N 1
ATOM 1566 C CA . LEU A 1 197 ? -7.090 -11.565 -9.260 1.00 98.06 197 LEU A CA 1
ATOM 1567 C C . LEU A 1 197 ? -7.249 -11.030 -10.687 1.00 98.06 197 LEU A C 1
ATOM 1569 O O . LEU A 1 197 ? -6.462 -11.349 -11.572 1.00 98.06 197 LEU A O 1
ATOM 1573 N N . LEU A 1 198 ? -8.260 -10.193 -10.907 1.00 98.25 198 LEU A N 1
ATOM 1574 C CA . LEU A 1 198 ? -8.409 -9.432 -12.144 1.00 98.25 198 LEU A CA 1
ATOM 1575 C C . LEU A 1 198 ? -7.638 -8.121 -11.994 1.00 98.25 198 LEU A C 1
ATOM 1577 O O . LEU A 1 198 ? -7.904 -7.365 -11.059 1.00 98.25 198 LEU A O 1
ATOM 1581 N N . TYR A 1 199 ? -6.717 -7.816 -12.899 1.00 98.25 199 TYR A N 1
ATOM 1582 C CA . TYR A 1 199 ? -5.923 -6.591 -12.826 1.00 98.25 199 TYR A CA 1
ATOM 1583 C C . TYR A 1 199 ? -5.693 -5.981 -14.202 1.00 98.25 199 TYR A C 1
ATOM 1585 O O . TYR A 1 199 ? -5.720 -6.680 -15.216 1.00 98.25 199 TYR A O 1
ATOM 1593 N N . LYS A 1 200 ? -5.475 -4.662 -14.251 1.00 98.00 200 LYS A N 1
ATOM 1594 C CA . LYS A 1 200 ? -4.977 -4.034 -15.476 1.00 98.00 200 LYS A CA 1
ATOM 1595 C C . LYS A 1 200 ? -3.473 -3.916 -15.405 1.00 98.00 200 LYS A C 1
ATOM 1597 O O . LYS A 1 200 ? -2.904 -3.619 -14.355 1.00 98.00 200 LYS A O 1
ATOM 1602 N N . ALA A 1 201 ? -2.831 -4.112 -16.542 1.00 97.19 201 ALA A N 1
ATOM 1603 C CA . ALA A 1 201 ? -1.403 -3.912 -16.631 1.00 97.19 201 ALA A CA 1
ATOM 1604 C C . ALA A 1 201 ? -0.970 -3.489 -18.027 1.00 97.19 201 ALA A C 1
ATOM 1606 O O . ALA A 1 201 ? -1.699 -3.659 -19.006 1.00 97.19 201 ALA A O 1
ATOM 1607 N N . TYR A 1 202 ? 0.219 -2.913 -18.108 1.00 96.00 202 TYR A N 1
ATOM 1608 C CA . TYR A 1 202 ? 0.863 -2.611 -19.372 1.00 96.00 202 TYR A CA 1
ATOM 1609 C C . TYR A 1 202 ? 2.321 -3.084 -19.305 1.00 96.00 202 TYR A C 1
ATOM 1611 O O . TYR A 1 202 ? 3.069 -2.582 -18.466 1.00 96.00 202 TYR A O 1
ATOM 1619 N N . PRO A 1 203 ? 2.746 -4.028 -20.162 1.00 93.88 203 PRO A N 1
ATOM 1620 C CA . PRO A 1 203 ? 4.155 -4.356 -20.344 1.00 93.88 203 PRO A CA 1
ATOM 1621 C C . PRO A 1 203 ? 4.809 -3.344 -21.293 1.00 93.88 203 PRO A C 1
ATOM 1623 O O . PRO A 1 203 ? 4.394 -3.205 -22.444 1.00 93.88 203 PRO A O 1
ATOM 1626 N N . TRP A 1 204 ? 5.833 -2.618 -20.841 1.00 92.31 204 TRP A N 1
ATOM 1627 C CA . TRP A 1 204 ? 6.680 -1.829 -21.744 1.00 92.31 204 TRP A CA 1
ATOM 1628 C C . TRP A 1 204 ? 8.095 -1.702 -21.208 1.00 92.31 204 TRP A C 1
ATOM 1630 O O . TRP A 1 204 ? 8.322 -1.663 -20.001 1.00 92.31 204 TRP A O 1
ATOM 1640 N N . LYS A 1 205 ? 9.045 -1.587 -22.130 1.00 92.50 205 LYS A N 1
ATOM 1641 C CA . LYS A 1 205 ? 10.457 -1.362 -21.851 1.00 92.50 205 LYS A CA 1
ATOM 1642 C C . LYS A 1 205 ? 11.040 -0.528 -22.979 1.00 92.50 205 LYS A C 1
ATOM 1644 O O . LYS A 1 205 ? 10.868 -0.904 -24.137 1.00 92.50 205 LYS A O 1
ATOM 1649 N N . GLN A 1 206 ? 11.713 0.571 -22.642 1.00 88.12 206 GLN A N 1
ATOM 1650 C CA . GLN A 1 206 ? 12.470 1.406 -23.593 1.00 88.12 206 GLN A CA 1
ATOM 1651 C C . GLN A 1 206 ? 11.653 1.775 -24.843 1.00 88.12 206 GLN A C 1
ATOM 1653 O O . GLN A 1 206 ? 12.075 1.586 -25.985 1.00 88.12 206 GLN A O 1
ATOM 1658 N N . SER A 1 207 ? 10.409 2.197 -24.620 1.00 90.25 207 SER A N 1
ATOM 1659 C CA . SER A 1 207 ? 9.437 2.438 -25.681 1.00 90.25 207 SER A CA 1
ATOM 1660 C C . SER A 1 207 ? 8.385 3.458 -25.249 1.00 90.25 207 SER A C 1
ATOM 1662 O O . SER A 1 207 ? 8.402 3.977 -24.129 1.00 90.25 207 SER A O 1
ATOM 1664 N N . VAL A 1 208 ? 7.450 3.742 -26.150 1.00 91.62 208 VAL A N 1
ATOM 1665 C CA . VAL A 1 208 ? 6.269 4.552 -25.865 1.00 91.62 208 VAL A CA 1
ATOM 1666 C C . VAL A 1 208 ? 5.185 3.645 -25.292 1.00 91.62 208 VAL A C 1
ATOM 1668 O O . VAL A 1 208 ? 4.714 2.722 -25.955 1.00 91.62 208 VAL A O 1
ATOM 1671 N N . MET A 1 209 ? 4.774 3.918 -24.058 1.00 90.69 209 MET A N 1
ATOM 1672 C CA . MET A 1 209 ? 3.625 3.287 -23.428 1.00 90.69 209 MET A CA 1
ATOM 1673 C C . MET A 1 209 ? 2.379 3.599 -24.259 1.00 90.69 209 MET A C 1
ATOM 1675 O O . MET A 1 209 ? 2.015 4.758 -24.474 1.00 90.69 209 MET A O 1
ATOM 1679 N N . GLY A 1 210 ? 1.719 2.554 -24.741 1.00 87.38 210 GLY A N 1
ATOM 1680 C CA . GLY A 1 210 ? 0.456 2.687 -25.445 1.00 87.38 210 GLY A CA 1
ATOM 1681 C C . GLY A 1 210 ? -0.669 3.140 -24.516 1.00 87.38 210 GLY A C 1
ATOM 1682 O O . GLY A 1 210 ? -0.594 3.084 -23.293 1.00 87.38 210 GLY A O 1
ATOM 1683 N N . ILE A 1 211 ? -1.767 3.570 -25.126 1.00 84.56 211 ILE A N 1
ATOM 1684 C CA . ILE A 1 211 ? -2.917 4.145 -24.413 1.00 84.56 211 ILE A CA 1
ATOM 1685 C C . ILE A 1 211 ? -3.890 3.098 -23.844 1.00 84.56 211 ILE A C 1
ATOM 1687 O O . ILE A 1 211 ? -4.817 3.449 -23.116 1.00 84.56 211 ILE A O 1
ATOM 1691 N N . ARG A 1 212 ? -3.724 1.817 -24.198 1.00 90.88 212 ARG A N 1
ATOM 1692 C CA . ARG A 1 212 ? -4.648 0.730 -23.839 1.00 90.88 212 ARG A CA 1
ATOM 1693 C C . ARG A 1 212 ? -3.928 -0.326 -22.995 1.00 90.88 212 ARG A C 1
ATOM 1695 O O . ARG A 1 212 ? -3.291 -1.199 -23.579 1.00 90.88 212 ARG A O 1
ATOM 1702 N N . PRO A 1 213 ? -4.015 -0.267 -21.655 1.00 92.69 213 PRO A N 1
ATOM 1703 C CA . PRO A 1 213 ? -3.564 -1.371 -20.813 1.00 92.69 213 PRO A CA 1
ATOM 1704 C C . PRO A 1 213 ? -4.395 -2.625 -21.080 1.00 92.69 213 PRO A C 1
ATOM 1706 O O . PRO A 1 213 ? -5.593 -2.538 -21.365 1.00 92.69 213 PRO A O 1
ATOM 1709 N N . GLY A 1 214 ? -3.748 -3.781 -20.964 1.00 96.06 214 GLY A N 1
ATOM 1710 C CA . GLY A 1 214 ? -4.416 -5.073 -20.965 1.00 96.06 214 GLY A CA 1
ATOM 1711 C C . GLY A 1 214 ? -5.188 -5.300 -19.666 1.00 96.06 214 GLY A C 1
ATOM 1712 O O . GLY A 1 214 ? -4.945 -4.642 -18.650 1.00 96.06 214 GLY A O 1
ATOM 1713 N N . VAL A 1 215 ? -6.126 -6.241 -19.717 1.00 97.31 215 VAL A N 1
ATOM 1714 C CA . VAL A 1 215 ? -6.818 -6.794 -18.551 1.00 97.31 215 VAL A CA 1
ATOM 1715 C C . VAL A 1 215 ? -6.397 -8.254 -18.446 1.00 97.31 215 VAL A C 1
ATOM 1717 O O . VAL A 1 215 ? -6.498 -8.986 -19.427 1.00 97.31 215 VAL A O 1
ATOM 1720 N N . TYR A 1 216 ? -5.930 -8.652 -17.271 1.00 97.94 216 TYR A N 1
ATOM 1721 C CA . TYR A 1 216 ? -5.326 -9.953 -17.008 1.00 97.94 216 TYR A CA 1
ATOM 1722 C C . TYR A 1 216 ? -6.035 -10.620 -15.833 1.00 97.94 216 TYR A C 1
ATOM 1724 O O . TYR A 1 216 ? -6.507 -9.932 -14.920 1.00 97.94 216 TYR A O 1
ATOM 1732 N N . LEU A 1 217 ? -6.110 -11.949 -15.854 1.00 97.94 217 LEU A N 1
ATOM 1733 C CA . LEU A 1 217 ? -6.750 -12.743 -14.813 1.00 97.94 217 LEU A CA 1
ATOM 1734 C C . LEU A 1 217 ? -5.735 -13.721 -14.224 1.00 97.94 217 LEU A C 1
ATOM 1736 O O . LEU A 1 217 ? -5.434 -14.737 -14.826 1.00 97.94 217 LEU A O 1
ATOM 1740 N N . TYR A 1 218 ? -5.241 -13.420 -13.030 1.00 97.81 218 TYR A N 1
ATOM 1741 C CA . TYR A 1 218 ? -4.286 -14.260 -12.320 1.00 97.81 218 TYR A CA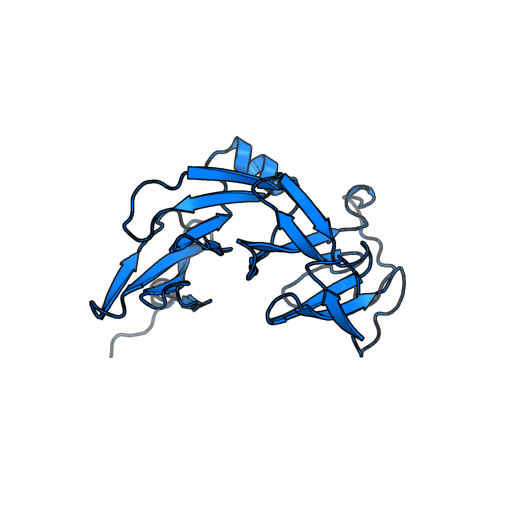 1
ATOM 1742 C C . TYR A 1 218 ? -4.996 -15.229 -11.372 1.00 97.81 218 TYR A C 1
ATOM 1744 O O . TYR A 1 218 ? -5.826 -14.815 -10.555 1.00 97.81 218 TYR A O 1
ATOM 1752 N N . ASN A 1 219 ? -4.647 -16.510 -11.437 1.00 96.94 219 ASN A N 1
ATOM 1753 C CA . ASN A 1 219 ? -5.108 -17.529 -10.504 1.00 96.94 219 ASN A CA 1
ATOM 1754 C C . ASN A 1 219 ? -4.162 -17.600 -9.296 1.00 96.94 219 ASN A C 1
ATOM 1756 O O . ASN A 1 219 ? -3.031 -18.069 -9.390 1.00 96.94 219 ASN A O 1
ATOM 1760 N N . LEU A 1 220 ? -4.648 -17.173 -8.132 1.00 95.62 220 LEU A N 1
ATOM 1761 C CA . LEU A 1 220 ? -3.894 -17.129 -6.878 1.00 95.62 220 LEU A CA 1
ATOM 1762 C C . LEU A 1 220 ? -3.441 -18.518 -6.399 1.00 95.62 220 LEU A C 1
ATOM 1764 O O . LEU A 1 220 ? -2.461 -18.605 -5.657 1.00 95.62 220 LEU A O 1
ATOM 1768 N N . SER A 1 221 ? -4.132 -19.592 -6.788 1.00 92.75 221 SER A N 1
ATOM 1769 C CA . SER A 1 221 ? -3.792 -20.961 -6.387 1.00 92.75 221 SER A CA 1
ATOM 1770 C C . SER A 1 221 ? -2.698 -21.575 -7.255 1.00 92.75 221 SER A C 1
ATOM 1772 O O . SER A 1 221 ? -1.809 -22.228 -6.715 1.00 92.75 221 SER A O 1
ATOM 1774 N N . THR A 1 222 ? -2.755 -21.383 -8.578 1.00 93.94 222 THR A N 1
ATOM 1775 C CA . THR A 1 222 ? -1.776 -21.975 -9.514 1.00 93.94 222 THR A CA 1
ATOM 1776 C C . THR A 1 222 ? -0.593 -21.055 -9.792 1.00 93.94 222 THR A C 1
ATOM 1778 O O . THR A 1 222 ? 0.500 -21.527 -10.086 1.00 93.94 222 THR A O 1
ATOM 1781 N N . GLY A 1 223 ? -0.786 -19.745 -9.643 1.00 92.19 223 GLY A N 1
ATOM 1782 C CA . GLY A 1 223 ? 0.212 -18.731 -9.949 1.00 92.19 223 GLY A CA 1
ATOM 1783 C C . GLY A 1 223 ? 0.293 -18.355 -11.430 1.00 92.19 223 GLY A C 1
ATOM 1784 O O . GLY A 1 223 ? 1.295 -17.779 -11.850 1.00 92.19 223 GLY A O 1
ATOM 1785 N N . GLU A 1 224 ? -0.734 -18.684 -12.212 1.00 91.12 224 GLU A N 1
ATOM 1786 C CA . GLU A 1 224 ? -0.783 -18.485 -13.665 1.00 91.12 224 GLU A CA 1
ATOM 1787 C C . GLU A 1 224 ? -1.662 -17.282 -14.039 1.00 91.12 224 GLU A C 1
ATOM 1789 O O . GLU A 1 224 ? -2.640 -16.991 -13.346 1.00 91.12 224 GLU A O 1
ATOM 1794 N N . THR A 1 225 ? -1.303 -16.594 -15.130 1.00 85.81 225 THR A N 1
ATOM 1795 C CA . THR A 1 225 ? -2.064 -15.486 -15.750 1.00 85.81 225 THR A CA 1
ATOM 1796 C C . THR A 1 225 ? -2.624 -15.913 -17.096 1.00 85.81 225 THR A C 1
ATOM 1798 O O . THR A 1 225 ? -1.877 -16.610 -17.817 1.00 85.81 225 THR A O 1
#